Protein AF-A0A8X7ZPH1-F1 (afdb_monomer)

Foldseek 3Di:
DDPPPVPDDDPVDPPCPVVVVVVVVVVVVVVVVVVVVVVVVVVVVVVVVVVVVVVCVVPDDPVRVVVVVVVVDDDDDDDDDDDDDDDDDDPPDDDPPPADPPPDDDQGPVRVVCVVVVDDQPFADDPRSPHDNFDWDWADPDPPDTDIHTDDPDPPPDDDPPPDDPDDDDDDD

Radius of gyration: 32.96 Å; Cα contacts (8 Å, |Δi|>4): 49; chains: 1; bounding box: 105×38×80 Å

Organism: Populus tomentosa (NCBI:txid118781)

Secondary structure (DSSP, 8-state):
----------TTSTTTHHHHHHHHHHHHHHHHHHHHHHHHHHHHHHHHHHHHHHHHHHT--HHHHHHHHHHHS-S-----------------------S---SSSPPPHHHHHHHHTT--TTPPSSTTS-S-SSPEEEEE-SSS-EEEEEPP---------TT----------

Mean predicted aligned error: 22.15 Å

InterPro domains:
  IPR000467 G-patch domain [PF01585] (108-148)
  IPR000467 G-patch domain [PS50174] (106-152)
  IPR000467 G-patch domain [SM00443] (104-150)
  IPR040052 Splicing factor 45 [PTHR13288] (3-173)

Nearest PDB structures (foldseek):
  4usx-assembly1_A  TM=3.311E-01  e=6.608E+00  Burkholderia pseudomallei K96243

pLDDT: mean 71.06, std 17.95, range [35.28, 95.56]

Sequence (173 aa):
MNSVVVEEYDLARLNDYEDYRREKKRKAMEAERLREIERRRQEKEKEREREKDRDKDVNISGEEAWIRRAAMSGGVLRSSSPPRNGDGFSIGTSGTVGLGVGAGGQMTAAQRMMAKMGWKKGQGLGKQEQGITTPLMAKKTNRRVGVIVNASEKKVKSVNFNGTPPTRVLLLR

Structure (mmCIF, N/CA/C/O backbone):
data_AF-A0A8X7ZPH1-F1
#
_entry.id   AF-A0A8X7ZPH1-F1
#
loop_
_atom_site.group_PDB
_atom_site.id
_atom_site.type_symbol
_atom_site.label_atom_id
_atom_site.label_alt_id
_atom_site.label_comp_id
_atom_site.label_asym_id
_atom_site.label_entity_id
_atom_site.label_seq_id
_atom_site.pdbx_PDB_ins_code
_atom_site.Cartn_x
_atom_site.Cartn_y
_atom_site.Cartn_z
_atom_site.occupancy
_atom_site.B_iso_or_equiv
_atom_site.auth_seq_id
_atom_site.auth_comp_id
_atom_site.auth_asym_id
_atom_site.auth_atom_id
_atom_site.pdbx_PDB_model_num
ATOM 1 N N . MET A 1 1 ? 28.118 -14.925 -51.800 1.00 43.19 1 MET A N 1
ATOM 2 C CA . MET A 1 1 ? 28.107 -15.384 -50.396 1.00 43.19 1 MET A CA 1
ATOM 3 C C . MET A 1 1 ? 29.453 -15.021 -49.784 1.00 43.19 1 MET A C 1
ATOM 5 O O . MET A 1 1 ? 30.285 -15.898 -49.630 1.00 43.19 1 MET A O 1
ATOM 9 N N . ASN A 1 2 ? 29.703 -13.741 -49.494 1.00 37.97 2 ASN A N 1
ATOM 10 C CA . ASN A 1 2 ? 30.958 -13.329 -48.859 1.00 37.97 2 ASN A CA 1
ATOM 11 C C . ASN A 1 2 ? 30.577 -12.584 -47.581 1.00 37.97 2 ASN A C 1
ATOM 13 O O . ASN A 1 2 ? 30.104 -11.450 -47.632 1.00 37.97 2 ASN A O 1
ATOM 17 N N . SER A 1 3 ? 30.678 -13.276 -46.448 1.00 48.31 3 SER A N 1
ATOM 18 C CA . SER A 1 3 ? 30.513 -12.707 -45.115 1.00 48.31 3 SER A CA 1
ATOM 19 C C . SER A 1 3 ? 31.656 -11.731 -44.861 1.00 48.31 3 SER A C 1
ATOM 21 O O . SER A 1 3 ? 32.789 -12.151 -44.634 1.00 48.31 3 SER A O 1
ATOM 23 N N . VAL A 1 4 ? 31.370 -10.433 -44.923 1.00 50.53 4 VAL A N 1
ATOM 24 C CA . VAL A 1 4 ? 32.317 -9.394 -44.515 1.00 50.53 4 VAL A CA 1
ATOM 25 C C . VAL A 1 4 ? 32.373 -9.412 -42.988 1.00 50.53 4 V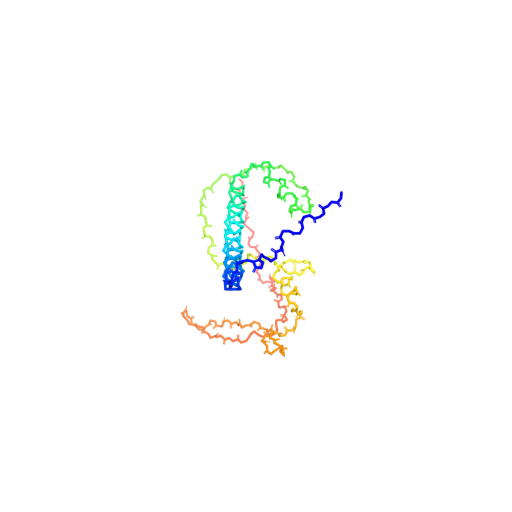AL A C 1
ATOM 27 O O . VAL A 1 4 ? 31.528 -8.831 -42.310 1.00 50.53 4 VAL A O 1
ATOM 30 N N . VAL A 1 5 ? 33.336 -10.149 -42.441 1.00 49.34 5 VAL A N 1
ATOM 31 C CA . VAL A 1 5 ? 33.704 -10.070 -41.026 1.00 49.34 5 VAL A CA 1
ATOM 32 C C . VAL A 1 5 ? 34.495 -8.772 -40.860 1.00 49.34 5 VAL A C 1
ATOM 34 O O . VAL A 1 5 ? 35.687 -8.729 -41.126 1.00 49.34 5 VAL A O 1
ATOM 37 N N . VAL A 1 6 ? 33.817 -7.688 -40.470 1.00 51.00 6 VAL A N 1
ATOM 38 C CA . VAL A 1 6 ? 34.410 -6.357 -40.196 1.00 51.00 6 VAL A CA 1
ATOM 39 C C . VAL A 1 6 ? 35.124 -6.346 -38.828 1.00 51.00 6 VAL A C 1
ATOM 41 O O . VAL A 1 6 ? 34.977 -5.425 -38.035 1.00 51.00 6 VAL A O 1
ATOM 44 N N . GLU A 1 7 ? 35.865 -7.403 -38.505 1.00 56.66 7 GLU A N 1
ATOM 45 C CA . GLU A 1 7 ? 36.715 -7.480 -37.305 1.00 56.66 7 GLU A CA 1
ATOM 46 C C . GLU A 1 7 ? 38.109 -7.995 -37.690 1.00 56.66 7 GLU A C 1
ATOM 48 O O . GLU A 1 7 ? 38.673 -8.887 -37.061 1.00 56.66 7 GLU A O 1
ATOM 53 N N . GLU A 1 8 ? 38.661 -7.446 -38.770 1.00 60.88 8 GLU A N 1
ATOM 54 C CA . GLU A 1 8 ? 40.031 -7.717 -39.195 1.00 60.88 8 GLU A CA 1
ATOM 55 C C . GLU A 1 8 ? 40.975 -6.706 -38.524 1.00 60.88 8 GLU A C 1
ATOM 57 O O . GLU A 1 8 ? 40.827 -5.493 -38.678 1.00 60.88 8 GLU A O 1
ATOM 62 N N . TYR A 1 9 ? 41.895 -7.213 -37.700 1.00 53.06 9 TYR A N 1
ATOM 63 C CA . TYR A 1 9 ? 42.889 -6.419 -36.977 1.00 53.06 9 TYR A CA 1
ATOM 64 C C . TYR A 1 9 ? 43.952 -5.903 -37.954 1.00 53.06 9 TYR A C 1
ATOM 66 O O . TYR A 1 9 ? 44.664 -6.693 -38.574 1.00 53.06 9 TYR A O 1
ATOM 74 N N . ASP A 1 10 ? 44.066 -4.582 -38.079 1.00 59.38 10 ASP A N 1
ATOM 75 C CA . ASP A 1 10 ? 44.997 -3.941 -39.004 1.00 59.38 10 ASP A CA 1
ATOM 76 C C . ASP A 1 10 ? 46.398 -3.860 -38.370 1.00 59.38 10 ASP A C 1
ATOM 78 O O . ASP A 1 10 ? 46.701 -2.975 -37.567 1.00 59.38 10 ASP A O 1
ATOM 82 N N . LEU A 1 11 ? 47.264 -4.826 -38.701 1.00 60.44 11 LEU A N 1
ATOM 83 C CA . LEU A 1 11 ? 48.607 -4.996 -38.118 1.00 60.44 11 LEU A CA 1
ATOM 84 C C . LEU A 1 11 ? 49.546 -3.788 -38.330 1.00 60.44 11 LEU A C 1
ATOM 86 O O . LEU A 1 11 ? 50.605 -3.725 -37.706 1.00 60.44 11 LEU A O 1
ATOM 90 N N . ALA A 1 12 ? 49.176 -2.829 -39.187 1.00 59.97 12 ALA A N 1
ATOM 91 C CA . ALA A 1 12 ? 49.910 -1.581 -39.406 1.00 59.97 12 ALA A CA 1
ATOM 92 C C . ALA A 1 12 ? 49.653 -0.510 -38.321 1.00 59.97 12 ALA A C 1
ATOM 94 O O . ALA A 1 12 ? 50.407 0.463 -38.228 1.00 59.97 12 ALA A O 1
ATOM 95 N N . ARG A 1 13 ? 48.623 -0.677 -37.476 1.00 59.59 13 ARG A N 1
ATOM 96 C CA . ARG A 1 13 ? 48.324 0.203 -36.336 1.00 59.59 13 ARG A CA 1
ATOM 97 C C . ARG A 1 13 ? 48.948 -0.342 -35.051 1.00 59.59 13 ARG A C 1
ATOM 99 O O . ARG A 1 13 ? 48.379 -1.160 -34.331 1.00 59.59 13 ARG A O 1
ATOM 106 N N . LEU A 1 14 ? 50.156 0.128 -34.748 1.00 46.94 14 LEU A N 1
ATOM 107 C CA . LEU A 1 14 ? 50.859 -0.230 -33.518 1.00 46.94 14 LEU A CA 1
ATOM 108 C C . LEU A 1 14 ? 50.082 0.296 -32.282 1.00 46.94 14 LEU A C 1
ATOM 110 O O . LEU A 1 14 ? 50.028 1.500 -32.047 1.00 46.94 14 LEU A O 1
ATOM 114 N N . ASN A 1 15 ? 49.543 -0.639 -31.484 1.00 56.19 15 ASN A N 1
ATOM 115 C CA . ASN A 1 15 ? 48.854 -0.484 -30.185 1.00 56.19 15 ASN A CA 1
ATOM 116 C C . ASN A 1 15 ? 47.334 -0.152 -30.163 1.00 56.19 15 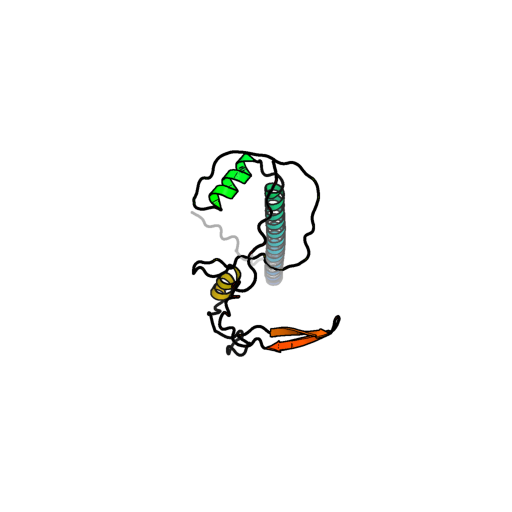ASN A C 1
ATOM 118 O O . ASN A 1 15 ? 46.890 0.688 -29.385 1.00 56.19 15 ASN A O 1
ATOM 122 N N . ASP A 1 16 ? 46.512 -0.898 -30.912 1.00 60.88 16 ASP A N 1
ATOM 123 C CA . ASP A 1 16 ? 45.032 -0.764 -30.950 1.00 60.88 16 ASP A CA 1
ATOM 124 C C . ASP A 1 16 ? 44.241 -1.425 -29.785 1.00 60.88 16 ASP A C 1
ATOM 126 O O . ASP A 1 16 ? 43.006 -1.397 -29.748 1.00 60.88 16 ASP A O 1
ATOM 130 N N . TYR A 1 17 ? 44.902 -2.037 -28.793 1.00 57.66 17 TYR A N 1
ATOM 131 C CA . TYR A 1 17 ? 44.202 -2.785 -27.728 1.00 57.66 17 TYR A CA 1
ATOM 132 C C . TYR A 1 17 ? 43.466 -1.878 -26.720 1.00 57.66 17 TYR A C 1
ATOM 134 O O . TYR A 1 17 ? 42.395 -2.224 -26.208 1.00 57.66 17 TYR A O 1
ATOM 142 N N . GLU A 1 18 ? 44.020 -0.693 -26.451 1.00 62.53 18 GLU A N 1
ATOM 143 C CA . GLU A 1 18 ? 43.424 0.305 -25.554 1.00 62.53 18 GLU A CA 1
ATOM 144 C C . GLU A 1 18 ? 42.127 0.891 -26.127 1.00 62.53 18 GLU A C 1
ATOM 146 O O . GLU A 1 18 ? 41.144 1.068 -25.399 1.00 62.53 18 GLU A O 1
ATOM 151 N N . ASP A 1 19 ? 42.076 1.112 -27.440 1.00 68.38 19 ASP A N 1
ATOM 152 C CA . ASP A 1 19 ? 40.886 1.643 -28.100 1.00 68.38 19 ASP A CA 1
ATOM 153 C C . ASP A 1 19 ? 39.773 0.598 -28.196 1.00 68.38 19 ASP A C 1
ATOM 155 O O . ASP A 1 19 ? 38.628 0.919 -27.878 1.00 68.38 19 ASP A O 1
ATOM 159 N N . TYR A 1 20 ? 40.085 -0.679 -28.451 1.00 71.50 20 TYR A N 1
ATOM 160 C CA . TYR A 1 20 ? 39.089 -1.755 -28.358 1.00 71.50 20 TYR A CA 1
ATOM 161 C C . TYR A 1 20 ? 38.483 -1.869 -26.946 1.00 71.50 20 TYR A C 1
ATOM 163 O O . TYR A 1 20 ? 37.265 -1.996 -26.771 1.00 71.50 20 TYR A O 1
ATOM 171 N N . ARG A 1 21 ? 39.314 -1.775 -25.898 1.00 73.19 21 ARG A N 1
ATOM 172 C CA . ARG A 1 21 ? 38.854 -1.783 -24.498 1.00 73.19 21 ARG A CA 1
ATOM 173 C C . ARG A 1 21 ? 37.977 -0.579 -24.163 1.00 73.19 21 ARG A C 1
ATOM 175 O O . ARG A 1 21 ? 36.993 -0.738 -23.428 1.00 73.19 21 ARG A O 1
ATOM 182 N N . ARG A 1 22 ? 38.320 0.599 -24.683 1.00 78.31 22 ARG A N 1
ATOM 183 C CA . ARG A 1 22 ? 37.583 1.853 -24.490 1.00 78.31 22 ARG A CA 1
ATOM 184 C C . ARG A 1 22 ? 36.250 1.843 -25.236 1.00 78.31 22 ARG A C 1
ATOM 186 O O . ARG A 1 22 ? 35.228 2.169 -24.635 1.00 78.31 22 ARG A O 1
ATOM 193 N N . GLU A 1 23 ? 36.241 1.373 -26.478 1.00 79.44 23 GLU A N 1
ATOM 194 C CA . GLU A 1 23 ? 35.058 1.207 -27.328 1.00 79.44 23 GLU A CA 1
ATOM 195 C C . GLU A 1 23 ? 34.069 0.213 -26.704 1.00 79.44 23 GLU A C 1
ATOM 197 O O . GLU A 1 23 ? 32.885 0.511 -26.539 1.00 79.44 23 GLU A O 1
ATOM 202 N N . LYS A 1 24 ? 34.564 -0.933 -26.218 1.00 80.69 24 LYS A N 1
ATOM 203 C CA . LYS A 1 24 ? 33.743 -1.935 -25.522 1.00 80.69 24 LYS A CA 1
ATOM 204 C C . LYS A 1 24 ? 33.107 -1.379 -24.245 1.00 80.69 24 LYS A C 1
ATOM 206 O O . LYS A 1 24 ? 31.944 -1.665 -23.962 1.00 80.69 24 LYS A O 1
ATOM 211 N N . LYS A 1 25 ? 33.840 -0.556 -23.486 1.00 84.12 25 LYS A N 1
ATOM 212 C CA . LYS A 1 25 ? 33.325 0.104 -22.274 1.00 84.12 25 LYS A CA 1
ATOM 213 C C . LYS A 1 25 ? 32.314 1.209 -22.607 1.00 84.12 25 LYS A C 1
ATOM 215 O O . LYS A 1 25 ? 31.296 1.310 -21.927 1.00 84.12 25 LYS A O 1
ATOM 220 N N . ARG A 1 26 ? 32.554 1.989 -23.667 1.00 86.00 26 ARG A N 1
ATOM 221 C CA . ARG A 1 26 ? 31.636 3.022 -24.174 1.00 86.00 26 ARG A CA 1
ATOM 222 C C . ARG A 1 26 ? 30.317 2.409 -24.634 1.00 86.00 26 ARG A C 1
ATOM 224 O O . ARG A 1 26 ? 29.261 2.840 -24.188 1.00 86.00 26 ARG A O 1
ATOM 231 N N . LYS A 1 27 ? 30.388 1.341 -25.427 1.00 89.25 27 LYS A N 1
ATOM 232 C CA . LYS A 1 27 ? 29.221 0.607 -25.927 1.00 89.25 27 LYS A CA 1
ATOM 233 C C . LYS A 1 27 ? 28.415 -0.044 -24.799 1.00 89.25 27 LYS A C 1
ATOM 235 O O . LYS A 1 27 ? 27.190 -0.042 -24.846 1.00 89.25 27 LYS A O 1
ATOM 240 N N . ALA A 1 28 ? 29.082 -0.554 -23.760 1.00 90.12 28 ALA A N 1
ATOM 241 C CA . ALA A 1 28 ? 28.409 -1.081 -22.572 1.00 90.12 28 ALA A CA 1
ATOM 242 C C . ALA A 1 28 ? 27.666 0.016 -21.786 1.00 90.12 28 ALA A C 1
ATOM 244 O O . ALA A 1 28 ? 26.506 -0.174 -21.428 1.00 90.12 28 ALA A O 1
ATOM 245 N N . MET A 1 29 ? 28.302 1.172 -21.574 1.00 89.31 29 MET A N 1
ATOM 246 C CA . MET A 1 29 ? 27.686 2.319 -20.894 1.00 89.31 29 MET A CA 1
ATOM 247 C C . MET A 1 29 ? 26.517 2.903 -21.701 1.00 89.31 29 MET A C 1
ATOM 249 O O . MET A 1 29 ? 25.484 3.260 -21.141 1.00 89.31 29 MET A O 1
ATOM 253 N N . GLU A 1 30 ? 26.649 2.993 -23.023 1.00 88.19 30 GLU A N 1
ATOM 254 C CA . GLU A 1 30 ? 25.582 3.477 -23.897 1.00 88.19 30 GLU A CA 1
ATOM 255 C C . GLU A 1 30 ? 24.393 2.510 -23.922 1.00 88.19 30 GLU A C 1
ATOM 257 O O . GLU A 1 30 ? 23.249 2.946 -23.819 1.00 88.19 30 GLU A O 1
ATOM 262 N N . ALA A 1 31 ? 24.651 1.198 -23.954 1.00 91.44 31 ALA A N 1
ATOM 263 C CA . ALA A 1 31 ? 23.608 0.183 -23.840 1.00 91.44 31 ALA A CA 1
ATOM 264 C C . ALA A 1 31 ? 22.888 0.239 -22.483 1.00 91.44 31 ALA A C 1
ATOM 266 O O . ALA A 1 31 ? 21.669 0.077 -22.429 1.00 91.44 31 ALA A O 1
ATOM 267 N N . GLU A 1 32 ? 23.610 0.494 -21.390 1.00 91.19 32 GLU A N 1
ATOM 268 C CA . GLU A 1 32 ? 23.017 0.710 -20.066 1.00 91.19 32 GLU A CA 1
ATOM 269 C C . GLU A 1 32 ? 22.149 1.975 -20.043 1.00 91.19 32 GLU A C 1
ATOM 271 O O . GLU A 1 32 ? 20.990 1.927 -19.631 1.00 91.19 32 GLU A O 1
ATOM 276 N N . ARG A 1 33 ? 22.661 3.095 -20.567 1.00 92.75 33 ARG A N 1
ATOM 277 C CA . ARG A 1 33 ? 21.922 4.361 -20.655 1.00 92.75 33 ARG A CA 1
ATOM 278 C C . ARG A 1 33 ? 20.668 4.228 -21.517 1.00 92.75 33 ARG A C 1
ATOM 280 O O . ARG A 1 33 ? 19.629 4.785 -21.169 1.00 92.75 33 ARG A O 1
ATOM 287 N N . LEU A 1 34 ? 20.743 3.484 -22.619 1.00 93.38 34 LEU A N 1
ATOM 288 C CA . LEU A 1 34 ? 19.604 3.230 -23.495 1.00 93.38 34 LEU A CA 1
ATOM 289 C C . LEU A 1 34 ? 18.554 2.356 -22.797 1.00 93.38 34 LEU A C 1
ATOM 291 O O . LEU A 1 34 ? 17.372 2.685 -22.847 1.00 93.38 34 LEU A O 1
ATOM 295 N N . ARG A 1 35 ? 18.974 1.314 -22.064 1.00 92.00 35 ARG A N 1
ATOM 296 C CA . ARG A 1 35 ? 18.078 0.499 -21.223 1.00 92.00 35 ARG A CA 1
ATOM 297 C C . ARG A 1 35 ? 17.399 1.326 -20.133 1.00 92.00 35 ARG A C 1
ATOM 299 O O . ARG A 1 35 ? 16.213 1.137 -19.886 1.00 92.00 35 ARG A O 1
ATOM 306 N N . GLU A 1 36 ? 18.114 2.260 -19.514 1.00 91.38 36 GLU A N 1
ATOM 307 C CA . GLU A 1 36 ? 17.553 3.156 -18.499 1.00 91.38 36 GLU A CA 1
ATOM 308 C C . GLU A 1 36 ? 16.542 4.147 -19.106 1.00 91.38 36 GLU A C 1
ATOM 310 O O . GLU A 1 36 ? 15.478 4.391 -18.533 1.00 91.38 36 GLU A O 1
ATOM 315 N N . ILE A 1 37 ? 16.821 4.677 -20.303 1.00 93.12 37 ILE A N 1
ATOM 316 C CA . ILE A 1 37 ? 15.885 5.532 -21.050 1.00 93.12 37 ILE A CA 1
ATOM 317 C C . ILE A 1 37 ? 14.629 4.747 -21.451 1.00 93.12 37 ILE A C 1
ATOM 319 O O . ILE A 1 37 ? 13.521 5.250 -21.260 1.00 93.12 37 ILE A O 1
ATOM 323 N N . GLU A 1 38 ? 14.785 3.523 -21.954 1.00 90.69 38 GLU A N 1
ATOM 324 C CA . GLU A 1 38 ? 13.687 2.614 -22.308 1.00 90.69 38 GLU A CA 1
ATOM 325 C C . GLU A 1 38 ? 12.824 2.290 -21.080 1.00 90.69 38 GLU A C 1
ATOM 327 O O . GLU A 1 38 ? 11.603 2.436 -21.119 1.00 90.69 38 GLU A O 1
ATOM 332 N N . ARG A 1 39 ? 13.454 1.945 -19.947 1.00 92.69 39 ARG A N 1
ATOM 333 C CA . ARG A 1 39 ? 12.774 1.686 -18.669 1.00 92.69 39 ARG A CA 1
ATOM 334 C C . ARG A 1 39 ? 11.959 2.897 -18.228 1.00 92.69 39 ARG A C 1
ATOM 336 O O . ARG A 1 39 ? 10.785 2.758 -17.893 1.00 92.69 39 ARG A O 1
ATOM 343 N N . ARG A 1 40 ? 12.555 4.092 -18.275 1.00 91.31 40 ARG A N 1
ATOM 344 C CA . ARG A 1 40 ? 11.883 5.340 -17.894 1.00 91.31 40 ARG A CA 1
ATOM 345 C C . ARG A 1 40 ? 10.767 5.725 -18.867 1.00 91.31 40 ARG A C 1
ATOM 347 O O . ARG A 1 40 ? 9.779 6.327 -18.451 1.00 91.31 40 ARG A O 1
ATOM 354 N N . ARG A 1 41 ? 10.897 5.379 -20.151 1.00 91.12 41 ARG A N 1
ATOM 355 C CA . ARG A 1 41 ? 9.848 5.567 -21.162 1.00 91.12 41 ARG A CA 1
ATOM 356 C C . ARG A 1 41 ? 8.678 4.615 -20.926 1.00 91.12 41 ARG A C 1
ATOM 358 O O . ARG A 1 41 ? 7.549 5.089 -20.883 1.00 91.12 41 ARG A O 1
ATOM 365 N N . GLN A 1 42 ? 8.943 3.330 -20.688 1.00 89.00 42 GLN A N 1
ATOM 366 C CA . GLN A 1 42 ? 7.911 2.351 -20.337 1.00 89.00 42 GLN A CA 1
ATOM 367 C C . GLN A 1 42 ? 7.196 2.704 -19.031 1.00 89.00 42 GLN A C 1
ATOM 369 O O . GLN A 1 42 ? 5.991 2.515 -18.917 1.00 89.00 42 GLN A O 1
ATOM 374 N N . GLU A 1 43 ? 7.920 3.207 -18.032 1.00 85.25 43 GLU A N 1
ATOM 375 C CA . GLU A 1 43 ? 7.331 3.634 -16.762 1.00 85.25 43 GLU A CA 1
ATOM 376 C C . GLU A 1 43 ? 6.378 4.821 -16.962 1.00 85.25 43 GLU A C 1
ATOM 378 O O . GLU A 1 43 ? 5.232 4.758 -16.519 1.00 85.25 43 GLU A O 1
ATOM 383 N N . LYS A 1 44 ? 6.797 5.837 -17.730 1.00 86.25 44 LYS A N 1
ATOM 384 C CA . LYS A 1 44 ? 5.934 6.963 -18.126 1.00 86.25 44 LYS A CA 1
ATOM 385 C C . LYS A 1 44 ? 4.747 6.539 -18.989 1.00 86.25 44 LYS A C 1
ATOM 387 O O . LYS A 1 44 ? 3.683 7.141 -18.906 1.00 86.25 44 LYS A O 1
ATOM 392 N N . GLU A 1 45 ? 4.911 5.537 -19.843 1.00 83.69 45 GLU A N 1
ATOM 393 C CA . GLU A 1 45 ? 3.826 5.011 -20.671 1.00 83.69 45 GLU A CA 1
ATOM 394 C C . GLU A 1 45 ? 2.791 4.258 -19.831 1.00 83.69 45 GLU A C 1
ATOM 396 O O . GLU A 1 45 ? 1.603 4.548 -19.939 1.00 83.69 45 GLU A O 1
ATOM 401 N N . LYS A 1 46 ? 3.235 3.391 -18.912 1.00 82.81 46 LYS A N 1
ATOM 402 C CA . LYS A 1 46 ? 2.366 2.719 -17.932 1.00 82.81 46 LYS A CA 1
ATOM 403 C C . LYS A 1 46 ? 1.659 3.710 -17.012 1.00 82.81 46 LYS A C 1
ATOM 405 O O . LYS A 1 46 ? 0.523 3.478 -16.610 1.00 82.81 46 LYS A O 1
ATOM 410 N N . GLU A 1 47 ? 2.326 4.798 -16.643 1.00 81.69 47 GLU A N 1
ATOM 411 C CA . GLU A 1 47 ? 1.719 5.877 -15.863 1.00 81.69 47 GLU A CA 1
ATOM 412 C C . GLU A 1 47 ? 0.608 6.579 -16.654 1.00 81.69 47 GLU A C 1
ATOM 414 O O . GLU A 1 47 ? -0.511 6.678 -16.156 1.00 81.69 47 GLU A O 1
ATOM 419 N N . ARG A 1 48 ? 0.871 6.954 -17.911 1.00 77.00 48 ARG A N 1
ATOM 420 C CA . ARG A 1 48 ? -0.131 7.536 -18.821 1.00 77.00 48 ARG A CA 1
ATOM 421 C C . ARG A 1 48 ? -1.289 6.590 -19.122 1.00 77.00 48 ARG A C 1
ATOM 423 O O . ARG A 1 48 ? -2.409 7.039 -19.327 1.00 77.00 48 ARG A O 1
ATOM 430 N N . GLU A 1 49 ? -1.037 5.289 -19.187 1.00 76.50 49 GLU A N 1
ATOM 431 C CA . GLU A 1 49 ? -2.081 4.280 -19.372 1.00 76.50 49 GLU A CA 1
ATOM 432 C C . GLU A 1 49 ? -2.987 4.193 -18.139 1.00 76.50 49 GLU A C 1
ATOM 434 O O . GLU A 1 49 ? -4.205 4.277 -18.267 1.00 76.50 49 GLU A O 1
ATOM 439 N N . ARG A 1 50 ? -2.403 4.152 -16.933 1.00 76.19 50 ARG A N 1
ATOM 440 C CA . ARG A 1 50 ? -3.160 4.214 -15.672 1.00 76.19 50 ARG A CA 1
ATOM 441 C C . ARG A 1 50 ? -3.949 5.511 -15.527 1.00 76.19 50 ARG A C 1
ATOM 443 O O . ARG A 1 50 ? -5.023 5.492 -14.936 1.00 76.19 50 ARG A O 1
ATOM 450 N N . GLU A 1 51 ? -3.403 6.628 -16.000 1.00 68.56 51 GLU A N 1
ATOM 451 C CA . GLU A 1 51 ? -4.086 7.923 -16.025 1.00 68.56 51 GLU A CA 1
ATOM 452 C C . GLU A 1 51 ? -5.271 7.891 -16.997 1.00 68.56 51 GLU A C 1
ATOM 454 O O . GLU A 1 51 ? -6.395 8.162 -16.587 1.00 68.56 51 GLU A O 1
ATOM 459 N N . LYS A 1 52 ? -5.069 7.405 -18.229 1.00 69.38 52 LYS A N 1
ATOM 460 C CA . LYS A 1 52 ? -6.152 7.202 -19.204 1.00 69.38 52 LYS A CA 1
ATOM 461 C C . LYS A 1 52 ? -7.250 6.283 -18.689 1.00 69.38 52 LYS A C 1
ATOM 463 O O . LYS A 1 52 ? -8.412 6.520 -18.991 1.00 69.38 52 LYS A O 1
ATOM 468 N N . ASP A 1 53 ? -6.914 5.227 -17.960 1.00 67.88 53 ASP A N 1
ATOM 469 C CA . ASP A 1 53 ? -7.923 4.320 -17.412 1.00 67.88 53 ASP A CA 1
ATOM 470 C C . ASP A 1 53 ? -8.731 4.979 -16.290 1.00 67.88 53 ASP A C 1
ATOM 472 O O . ASP A 1 53 ? -9.951 4.828 -16.260 1.00 67.88 53 ASP A O 1
ATOM 476 N N . ARG A 1 54 ? -8.099 5.813 -15.451 1.00 65.75 54 ARG A N 1
ATOM 477 C CA . ARG A 1 54 ? -8.833 6.656 -14.492 1.00 65.75 54 ARG A CA 1
ATOM 478 C C . ARG A 1 54 ? -9.736 7.662 -15.200 1.00 65.75 54 ARG A C 1
ATOM 480 O O . ARG A 1 54 ? -10.888 7.806 -14.812 1.00 65.75 54 ARG A O 1
ATOM 487 N N . ASP A 1 55 ? -9.248 8.321 -16.246 1.00 60.84 55 ASP A N 1
ATOM 488 C CA . ASP A 1 55 ? -10.030 9.316 -16.988 1.00 60.84 55 ASP A CA 1
ATOM 489 C C . ASP A 1 55 ? -11.196 8.682 -17.758 1.00 60.84 55 ASP A C 1
ATOM 491 O O . ASP A 1 55 ? -12.275 9.272 -17.860 1.00 60.84 55 ASP A O 1
ATOM 495 N N . LYS A 1 56 ? -11.013 7.458 -18.268 1.00 61.81 56 LYS A N 1
ATOM 496 C CA . LYS A 1 56 ? -12.093 6.659 -18.858 1.00 61.81 56 LYS A CA 1
ATOM 497 C C . LYS A 1 56 ? -13.139 6.291 -17.814 1.00 61.81 56 LYS A C 1
ATOM 499 O O . LYS A 1 56 ? -14.315 6.363 -18.138 1.00 61.81 56 LYS A O 1
ATOM 504 N N . ASP A 1 57 ? -12.745 5.937 -16.590 1.00 58.94 57 ASP A N 1
ATOM 505 C CA . ASP A 1 57 ? -13.685 5.613 -15.509 1.00 58.94 57 ASP A CA 1
ATOM 506 C C . ASP A 1 57 ? -14.517 6.822 -15.055 1.00 58.94 57 ASP A C 1
ATOM 508 O O . ASP A 1 57 ? -15.664 6.664 -14.632 1.00 58.94 57 ASP A O 1
ATOM 512 N N . VAL A 1 58 ? -13.971 8.035 -15.181 1.00 61.16 58 VAL A N 1
ATOM 513 C CA . VAL A 1 58 ? -14.666 9.283 -14.827 1.00 61.16 58 VAL A CA 1
ATOM 514 C C . VAL A 1 58 ? -15.654 9.731 -15.916 1.00 61.16 58 VAL A C 1
ATOM 516 O O . VAL A 1 58 ? -16.659 10.361 -15.594 1.00 61.16 58 VAL A O 1
ATOM 519 N N . ASN A 1 59 ? -15.435 9.362 -17.184 1.00 62.00 59 ASN A N 1
ATOM 520 C CA . ASN A 1 59 ? -16.258 9.782 -18.331 1.00 62.00 59 ASN A CA 1
ATOM 521 C C . ASN A 1 59 ? -17.151 8.666 -18.910 1.00 62.00 59 ASN A C 1
ATOM 523 O O . ASN A 1 59 ? -17.460 8.660 -20.102 1.00 62.00 59 ASN A O 1
ATOM 527 N N . ILE A 1 60 ? -17.571 7.703 -18.088 1.00 65.69 60 ILE A N 1
ATOM 528 C CA . ILE A 1 60 ? -18.451 6.612 -18.526 1.00 65.69 60 ILE A CA 1
ATOM 529 C C . ILE A 1 60 ? -19.852 7.141 -18.881 1.00 65.69 60 ILE A C 1
ATOM 531 O O . ILE A 1 60 ? -20.546 7.731 -18.052 1.00 65.69 60 ILE A O 1
ATOM 535 N N . SER A 1 61 ? -20.296 6.853 -20.109 1.00 62.78 61 SER A N 1
ATOM 536 C CA . SER A 1 61 ? -21.686 7.027 -20.549 1.00 62.78 61 SER A CA 1
ATOM 537 C C . SER A 1 61 ? -22.633 6.137 -19.732 1.00 62.78 61 SER A C 1
ATOM 539 O O . SER A 1 61 ? -22.288 5.008 -19.376 1.00 62.78 61 SER A O 1
ATOM 541 N N . GLY A 1 62 ? -23.851 6.612 -19.452 1.00 66.75 62 GLY A N 1
ATOM 542 C CA . GLY A 1 62 ? -24.833 5.892 -18.626 1.00 66.75 62 GLY A CA 1
ATOM 543 C C . GLY A 1 62 ? -25.177 4.484 -19.138 1.00 66.75 62 GLY A C 1
ATOM 544 O O . GLY A 1 62 ? -25.413 3.578 -18.339 1.00 66.75 62 GLY A O 1
ATOM 545 N N . GLU A 1 63 ? -25.132 4.284 -20.455 1.00 59.28 63 GLU A N 1
ATOM 546 C CA . GLU A 1 63 ? -25.297 2.990 -21.132 1.00 59.28 63 GLU A CA 1
ATOM 547 C C . GLU A 1 63 ? -24.146 2.016 -20.818 1.00 59.28 63 GLU A C 1
ATOM 549 O O . GLU A 1 63 ? -24.368 0.861 -20.446 1.00 59.28 63 GLU A O 1
ATOM 554 N N . GLU A 1 64 ? -22.905 2.496 -20.887 1.00 67.38 64 GLU A N 1
ATOM 555 C CA . GLU A 1 64 ? -21.701 1.689 -20.679 1.00 67.38 64 GLU A CA 1
ATOM 556 C C . GLU A 1 64 ? -21.494 1.360 -19.187 1.00 67.38 64 GLU A C 1
ATOM 558 O O . GLU A 1 64 ? -21.106 0.245 -18.831 1.00 67.38 64 GLU A O 1
ATOM 563 N N . ALA A 1 65 ? -21.858 2.286 -18.290 1.00 69.62 65 ALA A N 1
ATOM 564 C CA . ALA A 1 65 ? -21.932 2.047 -16.844 1.00 69.62 65 ALA A CA 1
ATOM 565 C C . ALA A 1 65 ? -22.934 0.939 -16.499 1.00 69.62 65 ALA A C 1
ATOM 567 O O . ALA A 1 65 ? -22.684 0.133 -15.595 1.00 69.62 65 ALA A O 1
ATOM 568 N N . TRP A 1 66 ? -24.071 0.896 -17.198 1.00 63.81 66 TRP A N 1
A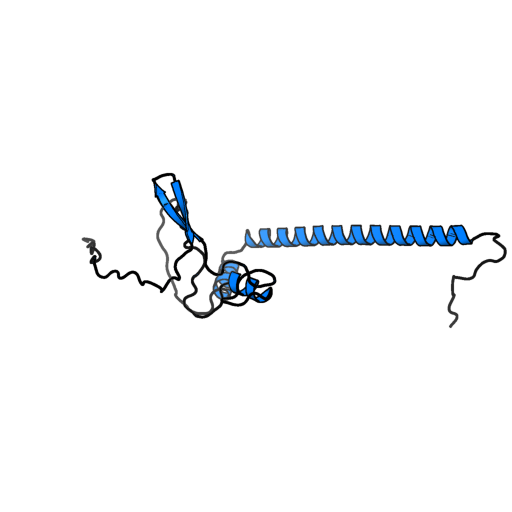TOM 569 C CA . TRP A 1 66 ? -25.111 -0.098 -16.963 1.00 63.81 66 TRP A CA 1
ATOM 570 C C . TRP A 1 66 ? -24.682 -1.491 -17.426 1.00 63.81 66 TRP A C 1
ATOM 572 O O . TRP A 1 66 ? -24.825 -2.444 -16.661 1.00 63.81 66 TRP A O 1
ATOM 582 N N . ILE A 1 67 ? -24.062 -1.606 -18.606 1.00 70.31 67 ILE A N 1
ATOM 583 C CA . ILE A 1 67 ? -23.501 -2.874 -19.100 1.00 70.31 67 ILE A CA 1
ATOM 584 C C . ILE A 1 67 ? -22.370 -3.360 -18.187 1.00 70.31 67 ILE A C 1
ATOM 586 O O . ILE A 1 67 ? -22.346 -4.535 -17.829 1.00 70.31 67 ILE A O 1
ATOM 590 N N . ARG A 1 68 ? -21.473 -2.474 -17.728 1.00 70.38 68 ARG A N 1
ATOM 591 C CA . ARG A 1 68 ? -20.426 -2.837 -16.755 1.00 70.38 68 ARG A CA 1
ATOM 592 C C . ARG A 1 68 ? -21.018 -3.290 -15.421 1.00 70.38 68 ARG A C 1
ATOM 594 O O . ARG A 1 68 ? -20.542 -4.265 -14.846 1.00 70.38 68 ARG A O 1
ATOM 601 N N . ARG A 1 69 ? -22.091 -2.649 -14.945 1.00 63.44 69 ARG A N 1
ATOM 602 C CA . ARG A 1 69 ? -22.835 -3.086 -13.752 1.00 63.44 69 ARG A CA 1
ATOM 603 C C . ARG A 1 69 ? -23.490 -4.453 -13.962 1.00 63.44 69 ARG A C 1
ATOM 605 O O . ARG A 1 69 ? -23.409 -5.279 -13.062 1.00 63.44 69 ARG A O 1
ATOM 612 N N . ALA A 1 70 ? -24.080 -4.698 -15.130 1.00 66.00 70 ALA A N 1
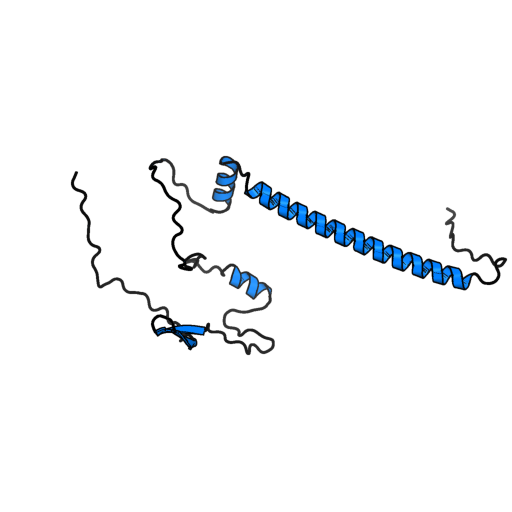ATOM 613 C CA . ALA A 1 70 ? -24.706 -5.969 -15.483 1.00 66.00 70 ALA A CA 1
ATOM 614 C C . ALA A 1 70 ? -23.676 -7.101 -15.645 1.00 66.00 70 ALA A C 1
ATOM 616 O O . ALA A 1 70 ? -23.896 -8.202 -15.157 1.00 66.00 70 ALA A O 1
ATOM 617 N N . ALA A 1 71 ? -22.517 -6.826 -16.246 1.00 69.25 71 ALA A N 1
ATOM 618 C CA . ALA A 1 71 ? -21.404 -7.770 -16.361 1.00 69.25 71 ALA A CA 1
ATOM 619 C C . ALA A 1 71 ? -20.763 -8.090 -14.999 1.00 69.25 71 ALA A C 1
ATOM 621 O O . ALA A 1 71 ? -20.301 -9.207 -14.775 1.00 69.25 71 ALA A O 1
ATOM 622 N N . MET A 1 72 ? -20.774 -7.131 -14.067 1.00 58.78 72 MET A N 1
ATOM 623 C CA . MET A 1 72 ? -20.356 -7.331 -12.675 1.00 58.78 72 MET A CA 1
ATOM 624 C C . MET A 1 72 ? -21.447 -7.995 -11.816 1.00 58.78 72 MET A C 1
ATOM 626 O O . MET A 1 72 ? -21.140 -8.541 -10.756 1.00 58.78 72 MET A O 1
ATOM 630 N N . SER A 1 73 ? -22.709 -7.980 -12.256 1.00 56.12 73 SER A N 1
ATOM 631 C CA . SER A 1 73 ? -23.834 -8.646 -11.598 1.00 56.12 73 SER A CA 1
ATOM 632 C C . SER A 1 73 ? -24.273 -9.860 -12.413 1.00 56.12 73 SER A C 1
ATOM 634 O O . SER A 1 73 ? -25.215 -9.807 -13.205 1.00 56.12 73 SER A O 1
ATOM 636 N N . GLY A 1 74 ? -23.603 -10.989 -12.211 1.00 55.59 74 GLY A N 1
ATOM 637 C CA . GLY A 1 74 ? -24.112 -12.260 -12.711 1.00 55.59 74 GLY A CA 1
ATOM 638 C C . GLY A 1 74 ? -25.511 -12.537 -12.143 1.00 55.59 74 GLY A C 1
ATOM 639 O O . GLY A 1 74 ? -25.632 -12.954 -10.997 1.00 55.59 74 GLY A O 1
ATOM 640 N N . GLY A 1 75 ? -26.541 -12.298 -12.961 1.00 56.00 75 GLY A N 1
ATOM 641 C CA . GLY A 1 75 ? -27.921 -12.751 -12.781 1.00 56.00 75 GLY A CA 1
ATOM 642 C C . GLY A 1 75 ? -28.805 -11.933 -11.828 1.00 56.00 75 GLY A C 1
ATOM 643 O O . GLY A 1 75 ? -28.735 -12.084 -10.615 1.00 56.00 75 GLY A O 1
ATOM 644 N N . VAL A 1 76 ? -29.738 -11.164 -12.397 1.00 41.31 76 VAL A N 1
ATOM 645 C CA . VAL A 1 76 ? -31.208 -11.325 -12.275 1.00 41.31 76 VAL A CA 1
ATOM 646 C C . VAL A 1 76 ? -31.902 -9.969 -12.460 1.00 41.31 76 VAL A C 1
ATOM 648 O O . VAL A 1 76 ? -31.711 -9.009 -11.718 1.00 41.31 76 VAL A O 1
ATOM 651 N N . LEU A 1 77 ? -32.746 -9.953 -13.488 1.00 49.66 77 LEU A N 1
ATOM 652 C CA . LEU A 1 77 ? -33.722 -8.938 -13.865 1.00 49.66 77 LEU A CA 1
ATOM 653 C C . LEU A 1 77 ? -34.551 -8.441 -12.666 1.00 49.66 77 LEU A C 1
ATOM 655 O O . LEU A 1 77 ? -35.244 -9.238 -12.038 1.00 49.66 77 LEU A O 1
ATOM 659 N N . ARG A 1 78 ? -34.594 -7.123 -12.431 1.00 40.91 78 ARG A N 1
ATOM 660 C CA . ARG A 1 78 ? -35.787 -6.443 -11.895 1.00 40.91 78 ARG A CA 1
ATOM 661 C C . ARG A 1 78 ? -35.965 -5.087 -12.580 1.00 40.91 78 ARG A C 1
ATOM 663 O O . ARG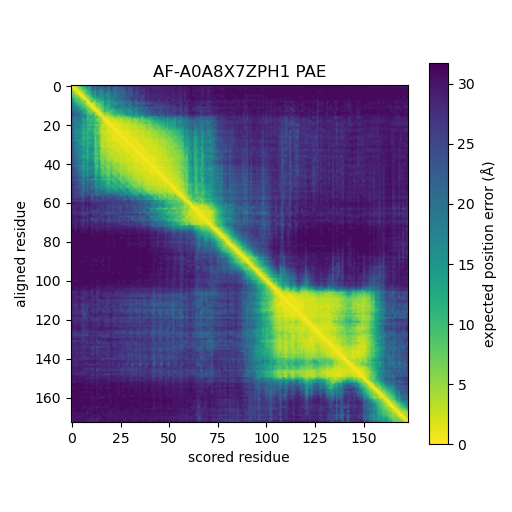 A 1 78 ? -35.136 -4.193 -12.463 1.00 40.91 78 ARG A O 1
ATOM 670 N N . SER A 1 79 ? -37.045 -5.013 -13.347 1.00 46.59 79 SER A N 1
ATOM 671 C CA . SER A 1 79 ? -37.517 -3.918 -14.188 1.00 46.59 79 SER A CA 1
ATOM 672 C C . SER A 1 79 ? -38.151 -2.760 -13.401 1.00 46.59 79 SER A C 1
ATOM 674 O O . SER A 1 79 ? -38.816 -2.995 -12.396 1.00 46.59 79 SER A O 1
ATOM 676 N N . SER A 1 80 ? -38.011 -1.554 -13.964 1.00 46.75 80 SER A N 1
ATOM 677 C CA . SER A 1 80 ? -38.975 -0.434 -13.997 1.00 46.75 80 SER A CA 1
ATOM 678 C C . SER A 1 80 ? -39.524 0.153 -12.682 1.00 46.75 80 SER A C 1
ATOM 680 O O . SER A 1 80 ? -40.510 -0.339 -12.140 1.00 46.75 80 SER A O 1
ATOM 682 N N . SER A 1 81 ? -38.942 1.280 -12.233 1.00 35.28 81 SER A N 1
ATOM 683 C CA . SER A 1 81 ? -39.567 2.634 -12.224 1.00 35.28 81 SER A CA 1
ATOM 684 C C . SER A 1 81 ? -39.019 3.570 -11.111 1.00 35.28 81 SER A C 1
ATOM 686 O O . SER A 1 81 ? -38.831 3.117 -9.982 1.00 35.28 81 SER A O 1
ATOM 688 N N . PRO A 1 82 ? -38.788 4.875 -11.397 1.00 65.50 82 PRO A N 1
ATOM 689 C CA . PRO A 1 82 ? -38.435 5.934 -10.426 1.00 65.50 82 PRO A CA 1
ATOM 690 C C . PRO A 1 82 ? -39.720 6.481 -9.748 1.00 65.50 82 PRO A C 1
ATOM 692 O O . PRO A 1 82 ? -40.776 6.348 -10.370 1.00 65.50 82 PRO A O 1
ATOM 695 N N . PRO A 1 83 ? -39.725 7.090 -8.531 1.00 55.59 83 PRO A N 1
ATOM 696 C CA . PRO A 1 83 ? -38.911 8.268 -8.181 1.00 55.59 83 PRO A CA 1
ATOM 697 C C . PRO A 1 83 ? -38.504 8.367 -6.686 1.00 55.59 83 PRO A C 1
ATOM 699 O O . PRO A 1 83 ? -38.941 7.576 -5.856 1.00 55.59 83 PRO A O 1
ATOM 702 N N . ARG A 1 84 ? -37.703 9.382 -6.321 1.00 36.84 84 ARG A N 1
ATOM 703 C CA . ARG A 1 84 ? -38.076 10.428 -5.337 1.00 36.84 84 ARG A CA 1
ATOM 704 C C . ARG A 1 84 ? -36.863 11.310 -5.019 1.00 36.84 84 ARG A C 1
ATOM 706 O O . ARG A 1 84 ? -35.890 10.865 -4.422 1.00 36.84 84 ARG A O 1
ATOM 713 N N . ASN A 1 85 ? -36.965 12.558 -5.467 1.00 52.75 85 ASN A N 1
ATOM 714 C CA . ASN A 1 85 ? -36.057 13.665 -5.185 1.00 52.75 85 ASN A CA 1
ATOM 715 C C . ASN A 1 85 ? -35.978 13.962 -3.680 1.00 52.75 85 ASN A C 1
ATOM 717 O O . ASN A 1 85 ? -36.985 13.835 -2.978 1.00 52.75 85 ASN A O 1
ATOM 721 N N . GLY A 1 86 ? -34.811 14.424 -3.232 1.00 39.50 86 GLY A N 1
ATOM 722 C CA . GLY A 1 86 ? -34.616 15.007 -1.907 1.00 39.50 86 GLY A CA 1
ATOM 723 C C . GLY A 1 86 ? -33.177 14.881 -1.421 1.00 39.50 86 GLY A C 1
ATOM 724 O O . GLY A 1 86 ? -32.859 13.930 -0.722 1.00 39.50 86 GLY A O 1
ATOM 725 N N . ASP A 1 87 ? -32.346 15.827 -1.854 1.00 45.41 87 ASP A N 1
ATOM 726 C CA . ASP A 1 87 ? -31.281 16.493 -1.097 1.00 45.41 87 ASP A CA 1
ATOM 727 C C . ASP A 1 87 ? -30.294 15.679 -0.240 1.00 45.41 87 ASP A C 1
ATOM 729 O O . ASP A 1 87 ? -30.637 15.011 0.731 1.00 45.41 87 ASP A O 1
ATOM 733 N N . GLY A 1 88 ? -29.008 15.943 -0.487 1.00 38.69 88 GLY A N 1
ATOM 734 C CA . GLY A 1 88 ? -28.036 16.029 0.601 1.00 38.69 88 GLY A CA 1
ATOM 735 C C . GLY A 1 88 ? -26.956 14.956 0.616 1.00 38.69 88 GLY A C 1
ATOM 736 O O . GLY A 1 88 ? -27.156 13.818 1.043 1.00 38.69 88 GLY A O 1
ATOM 737 N N . PHE A 1 89 ? -25.751 15.396 0.253 1.00 46.16 89 PHE A N 1
ATOM 738 C CA . PHE A 1 89 ? -24.475 14.842 0.699 1.00 46.16 89 PHE A CA 1
ATOM 739 C C . PHE A 1 89 ? -24.572 14.365 2.160 1.00 46.16 89 PHE A C 1
ATOM 741 O O . PHE A 1 89 ? -24.608 15.170 3.087 1.00 46.16 89 PHE A O 1
ATOM 748 N N . SER A 1 90 ? -24.609 13.051 2.369 1.00 39.38 90 SER A N 1
ATOM 749 C CA . SER A 1 90 ? -24.601 12.450 3.703 1.00 39.38 90 SER A CA 1
ATOM 750 C C . SER A 1 90 ? -23.340 11.614 3.847 1.00 39.38 90 SER A C 1
ATOM 752 O O . SER A 1 90 ? -23.317 10.421 3.547 1.00 39.38 90 SER A O 1
ATOM 754 N N . ILE A 1 91 ? -22.273 12.273 4.302 1.00 53.59 91 ILE A N 1
ATOM 755 C CA . ILE A 1 91 ? -21.099 11.634 4.903 1.00 53.59 91 ILE A CA 1
ATOM 756 C C . ILE A 1 91 ? -21.587 10.897 6.161 1.00 53.59 91 ILE A C 1
ATOM 758 O O . ILE A 1 91 ? -21.641 11.426 7.268 1.00 53.59 91 ILE A O 1
ATOM 762 N N . GLY A 1 92 ? -22.027 9.657 5.960 1.00 42.03 92 GLY A N 1
ATOM 763 C CA . GLY A 1 92 ? -22.372 8.718 7.016 1.00 42.03 92 GLY A CA 1
ATOM 764 C C . GLY A 1 92 ? -21.098 8.124 7.597 1.00 42.03 92 GLY A C 1
ATOM 765 O O . GLY A 1 92 ? -20.581 7.135 7.091 1.00 42.03 92 GLY A O 1
ATOM 766 N N . THR A 1 93 ? -20.574 8.801 8.614 1.00 39.44 93 THR A N 1
ATOM 767 C CA . THR A 1 93 ? -19.779 8.287 9.740 1.00 39.44 93 THR A CA 1
ATOM 768 C C . THR A 1 93 ? -19.225 6.861 9.602 1.00 39.44 93 THR A C 1
ATOM 770 O O . THR A 1 93 ? -19.970 5.882 9.582 1.00 39.44 93 THR A O 1
ATOM 773 N N . SER A 1 94 ? -17.896 6.771 9.619 1.00 51.41 94 SER A N 1
ATOM 774 C CA . SER A 1 94 ? -17.044 5.585 9.744 1.00 51.41 94 SER A CA 1
ATOM 775 C C . SER A 1 94 ? -17.613 4.434 10.594 1.00 51.41 94 SER A C 1
ATOM 777 O O . SER A 1 94 ? -17.279 4.249 11.761 1.00 51.41 94 SER A O 1
ATOM 779 N N . GLY A 1 95 ? -18.408 3.580 9.962 1.00 43.41 95 GLY A N 1
ATOM 780 C CA . GLY A 1 95 ? -18.594 2.188 10.337 1.00 43.41 95 GLY A CA 1
ATOM 781 C C . GLY A 1 95 ? -18.037 1.360 9.195 1.00 43.41 95 GLY A C 1
ATOM 782 O O . GLY A 1 95 ? -18.565 1.403 8.091 1.00 43.41 95 GLY A O 1
ATOM 783 N N . THR A 1 96 ? -16.952 0.633 9.432 1.00 50.38 96 THR A N 1
ATOM 784 C CA . THR A 1 96 ? -16.232 -0.189 8.446 1.00 50.38 96 THR A CA 1
ATOM 785 C C . THR A 1 96 ? -17.019 -1.446 8.039 1.00 50.38 96 THR A C 1
ATOM 787 O O . THR A 1 96 ? -16.473 -2.545 7.959 1.00 50.38 96 THR A O 1
ATOM 790 N N . VAL A 1 97 ? -18.321 -1.304 7.804 1.00 49.00 97 VAL A N 1
ATOM 791 C CA . VAL A 1 97 ? -19.234 -2.331 7.301 1.00 49.00 97 VAL A CA 1
ATOM 792 C C . VAL A 1 97 ? -19.323 -2.142 5.789 1.00 49.00 97 VAL A C 1
ATOM 794 O O . VAL A 1 97 ? -20.330 -1.709 5.246 1.00 49.00 97 VAL A O 1
ATOM 797 N N . GLY A 1 98 ? -18.202 -2.362 5.110 1.00 56.19 98 GLY A N 1
ATOM 798 C CA . GLY A 1 98 ? -18.062 -1.971 3.712 1.00 56.19 98 GLY A CA 1
ATOM 799 C C . GLY A 1 98 ? -17.041 -2.789 2.945 1.00 56.19 98 GLY A C 1
ATOM 800 O O . GLY A 1 98 ? -16.367 -2.237 2.095 1.00 56.19 98 GLY A O 1
ATOM 801 N N . LEU A 1 99 ? -16.893 -4.080 3.244 1.00 48.38 99 LEU A N 1
ATOM 802 C CA . LEU A 1 99 ? -16.293 -5.049 2.325 1.00 48.38 99 LEU A CA 1
ATOM 803 C C . LEU A 1 99 ? -16.910 -6.417 2.611 1.00 48.38 99 LEU A C 1
ATOM 805 O O . LEU A 1 99 ? -16.820 -6.932 3.723 1.00 48.38 99 LEU A O 1
ATOM 809 N N . GLY A 1 100 ? -17.596 -6.949 1.602 1.00 48.28 100 GLY A N 1
ATOM 810 C CA . GLY A 1 100 ? -18.513 -8.074 1.701 1.00 48.28 100 GLY A CA 1
ATOM 811 C C . GLY A 1 100 ? -17.975 -9.261 2.493 1.00 48.28 100 GLY A C 1
ATOM 812 O O . GLY A 1 100 ? -17.062 -9.968 2.064 1.00 48.28 100 GLY A O 1
ATOM 813 N N . VAL A 1 101 ? -18.651 -9.547 3.604 1.00 49.00 101 VAL A N 1
ATOM 814 C CA . VAL A 1 101 ? -18.816 -10.923 4.065 1.00 49.00 101 VAL A CA 1
ATOM 815 C C . VAL A 1 101 ? -19.715 -11.587 3.025 1.00 49.00 101 VAL A C 1
ATOM 817 O O . VAL A 1 101 ? -20.938 -11.550 3.115 1.00 49.00 101 VAL A O 1
ATOM 820 N N . GLY A 1 102 ? -19.095 -12.098 1.961 1.00 46.56 102 GLY A N 1
ATOM 821 C CA . GLY A 1 102 ? -19.774 -12.924 0.978 1.00 46.56 102 GLY A CA 1
ATOM 822 C C . GLY A 1 102 ? -20.311 -14.157 1.690 1.00 46.56 102 GLY A C 1
ATOM 823 O O . GLY A 1 102 ? -19.544 -15.023 2.108 1.00 46.56 102 GLY A O 1
ATOM 824 N N . ALA A 1 103 ? -21.630 -14.213 1.838 1.00 51.41 103 ALA A N 1
ATOM 825 C CA . ALA A 1 103 ? -22.399 -15.318 2.395 1.00 51.41 103 ALA A CA 1
ATOM 826 C C . ALA A 1 103 ? -22.409 -16.553 1.472 1.00 51.41 103 ALA A C 1
ATOM 828 O O . ALA A 1 103 ? -23.445 -17.163 1.233 1.00 51.41 103 ALA A O 1
ATOM 829 N N . GLY A 1 104 ? -21.255 -16.936 0.934 1.00 50.25 104 GLY A N 1
ATOM 830 C CA . GLY A 1 104 ? -21.156 -18.099 0.070 1.00 50.25 104 GLY A CA 1
ATOM 831 C C . GLY A 1 104 ? -19.715 -18.434 -0.219 1.00 50.25 104 GLY A C 1
ATOM 832 O O . GLY A 1 104 ? -19.204 -17.908 -1.189 1.00 50.25 104 GLY A O 1
ATOM 833 N N . GLY A 1 105 ? -19.092 -19.259 0.637 1.00 63.88 105 GLY A N 1
ATOM 834 C CA . GLY A 1 105 ? -17.944 -20.165 0.401 1.00 63.88 105 GLY A CA 1
ATOM 835 C C . GLY A 1 105 ? -16.680 -19.687 -0.338 1.00 63.88 105 GLY A C 1
ATOM 836 O O . GLY A 1 105 ? -15.683 -20.402 -0.356 1.00 63.88 105 GLY A O 1
ATOM 837 N N . GLN A 1 106 ? -16.693 -18.510 -0.944 1.00 74.56 106 GLN A N 1
ATOM 838 C CA . GLN A 1 106 ? -15.686 -17.956 -1.825 1.00 74.56 106 GLN A CA 1
ATOM 839 C C . GLN A 1 106 ? -14.714 -17.150 -0.967 1.00 74.56 106 GLN A C 1
ATOM 841 O O . GLN A 1 106 ? -15.109 -16.377 -0.092 1.00 74.56 106 GLN A O 1
ATOM 846 N N . MET A 1 107 ? -13.419 -17.345 -1.202 1.00 82.75 107 MET A N 1
ATOM 847 C CA . MET A 1 107 ? -12.373 -16.632 -0.472 1.00 82.75 107 MET A CA 1
ATOM 848 C C . MET A 1 107 ? -12.501 -15.116 -0.697 1.00 82.75 107 MET A C 1
ATOM 850 O O . MET A 1 107 ? -12.684 -14.663 -1.832 1.00 82.75 107 MET A O 1
ATOM 854 N N . THR A 1 108 ? -12.355 -14.315 0.366 1.00 90.31 108 THR A N 1
ATOM 855 C CA . THR A 1 108 ? -12.340 -12.845 0.243 1.00 90.31 108 THR A CA 1
ATOM 856 C C . THR A 1 108 ? -11.213 -12.400 -0.698 1.00 90.31 108 THR A C 1
ATOM 858 O O . THR A 1 108 ? -10.233 -13.120 -0.894 1.00 90.31 108 THR A O 1
ATOM 861 N N . ALA A 1 109 ? -11.322 -11.216 -1.311 1.00 91.31 109 ALA A N 1
ATOM 862 C CA . ALA A 1 109 ? -10.277 -10.709 -2.212 1.00 91.31 109 ALA A CA 1
ATOM 863 C C . ALA A 1 109 ? -8.890 -10.693 -1.538 1.00 91.31 109 ALA A C 1
ATOM 865 O O . ALA A 1 109 ? -7.918 -11.176 -2.116 1.00 91.31 109 ALA A O 1
ATOM 866 N N . ALA A 1 110 ? -8.830 -10.251 -0.278 1.00 90.00 110 ALA A N 1
ATOM 867 C CA . ALA A 1 110 ? -7.615 -10.290 0.529 1.00 90.00 110 ALA A CA 1
ATOM 868 C C . ALA A 1 110 ? -7.126 -11.726 0.772 1.00 90.00 110 ALA A C 1
ATOM 870 O O . ALA A 1 110 ? -5.946 -12.011 0.593 1.00 90.00 110 ALA A O 1
ATOM 871 N N . GLN A 1 111 ? -8.027 -12.657 1.110 1.00 91.56 111 GLN A N 1
ATOM 872 C CA . GLN A 1 111 ? -7.671 -14.063 1.308 1.00 91.56 111 GLN A CA 1
ATOM 873 C C . GLN A 1 111 ? -7.084 -14.697 0.038 1.00 91.56 111 GLN A C 1
ATOM 875 O O . GLN A 1 111 ? -6.107 -15.435 0.128 1.00 91.56 111 GLN A O 1
ATOM 880 N N . ARG A 1 112 ? -7.625 -14.370 -1.143 1.00 93.56 112 ARG A N 1
ATOM 881 C CA . ARG A 1 112 ? -7.081 -14.818 -2.436 1.00 93.56 112 ARG A CA 1
ATOM 882 C C . ARG A 1 112 ? -5.674 -14.277 -2.683 1.00 93.56 112 ARG A C 1
ATOM 884 O O . ARG A 1 112 ? -4.806 -15.030 -3.114 1.00 93.56 112 ARG A O 1
ATOM 891 N N . MET A 1 113 ? -5.433 -13.000 -2.385 1.00 93.94 113 MET A N 1
ATOM 892 C CA . MET A 1 113 ? -4.098 -12.404 -2.508 1.00 93.94 113 MET A CA 1
ATOM 893 C C . MET A 1 113 ? -3.095 -13.031 -1.529 1.00 93.94 113 MET A C 1
ATOM 895 O O . MET A 1 113 ? -1.981 -13.346 -1.932 1.00 93.94 113 MET A O 1
ATOM 899 N N . MET A 1 114 ? -3.493 -13.281 -0.277 1.00 92.50 114 MET A N 1
ATOM 900 C CA . MET A 1 114 ? -2.644 -13.948 0.720 1.00 92.50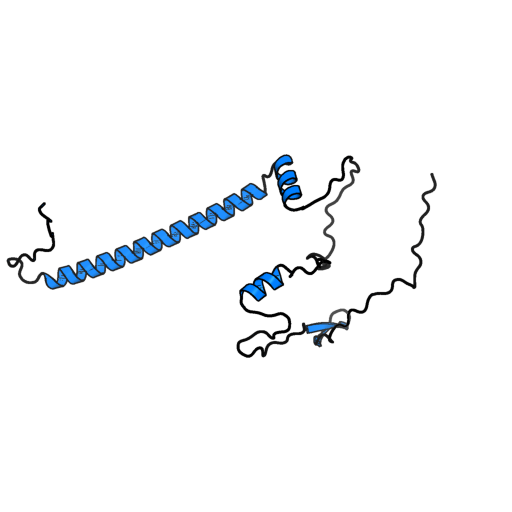 114 MET A CA 1
ATOM 901 C C . MET A 1 114 ? -2.303 -15.383 0.303 1.00 92.50 114 MET A C 1
ATOM 903 O O . MET A 1 114 ? -1.135 -15.767 0.321 1.00 92.50 114 MET A O 1
ATOM 907 N N . ALA A 1 115 ? -3.297 -16.151 -0.150 1.00 92.94 115 ALA A N 1
ATOM 908 C CA . ALA A 1 115 ? -3.089 -17.512 -0.639 1.00 92.94 115 ALA A CA 1
ATOM 909 C C . ALA A 1 115 ? -2.171 -17.571 -1.861 1.00 92.94 115 ALA A C 1
ATOM 911 O O . ALA A 1 115 ? -1.314 -18.449 -1.948 1.00 92.94 115 ALA A O 1
ATOM 912 N N . LYS A 1 116 ? -2.281 -16.593 -2.767 1.00 95.56 116 LYS A N 1
ATOM 913 C CA . LYS A 1 116 ? -1.367 -16.454 -3.906 1.00 95.56 116 LYS A CA 1
ATOM 914 C C . LYS A 1 116 ? 0.089 -16.251 -3.470 1.00 95.56 116 LYS A C 1
ATOM 916 O O . LYS A 1 116 ? 0.990 -16.690 -4.174 1.00 95.56 116 LYS A O 1
ATOM 921 N N . MET A 1 117 ? 0.311 -15.631 -2.313 1.00 93.81 117 MET A N 1
ATOM 922 C CA . MET A 1 117 ? 1.636 -15.446 -1.710 1.00 93.81 117 MET A CA 1
ATOM 923 C C . MET A 1 117 ? 2.050 -16.603 -0.783 1.00 93.81 117 MET A C 1
ATOM 925 O O . MET A 1 117 ? 3.027 -16.483 -0.049 1.00 93.81 117 MET A O 1
ATOM 929 N N . GLY A 1 118 ? 1.326 -17.727 -0.805 1.00 92.94 118 GLY A N 1
ATOM 930 C CA . GLY A 1 118 ? 1.672 -18.943 -0.066 1.00 92.94 118 GLY A CA 1
ATOM 931 C C . GLY A 1 118 ? 1.075 -19.049 1.337 1.00 92.94 118 GLY A C 1
ATOM 932 O O . GLY A 1 118 ? 1.323 -20.041 2.017 1.00 92.94 118 GLY A O 1
ATOM 933 N N . TRP A 1 119 ? 0.266 -18.082 1.777 1.00 94.19 119 TRP A N 1
ATOM 934 C CA . TRP A 1 119 ? -0.418 -18.168 3.069 1.00 94.19 119 TRP A CA 1
ATOM 935 C C . TRP A 1 119 ? -1.605 -19.139 3.020 1.00 94.19 119 TRP A C 1
ATOM 937 O O . TRP A 1 119 ? -2.439 -19.073 2.117 1.00 94.19 119 TRP A O 1
ATOM 947 N N . LYS A 1 120 ? -1.748 -20.013 4.019 1.00 91.62 120 LYS A N 1
ATOM 948 C CA . LYS A 1 120 ? -2.892 -20.931 4.127 1.00 91.62 120 LYS A CA 1
ATOM 949 C C . LYS A 1 120 ? -3.836 -20.509 5.249 1.00 91.62 120 LYS A C 1
ATOM 951 O O . LYS A 1 120 ? -3.425 -19.962 6.268 1.00 91.62 120 LYS A O 1
ATOM 956 N N . LYS A 1 121 ? -5.131 -20.804 5.087 1.00 88.69 121 LYS A N 1
ATOM 957 C CA . LYS A 1 121 ? -6.137 -20.529 6.123 1.00 88.69 121 LYS A CA 1
ATOM 958 C C . LYS A 1 121 ? -5.763 -21.261 7.415 1.00 88.69 121 LYS A C 1
ATOM 960 O O . LYS A 1 121 ? -5.664 -22.481 7.413 1.00 88.69 121 LYS A O 1
ATOM 965 N N . GLY A 1 122 ? -5.607 -20.505 8.500 1.00 87.81 122 GLY A N 1
ATOM 966 C CA . GLY A 1 122 ? -5.221 -21.031 9.814 1.00 87.81 122 GLY A CA 1
ATOM 967 C C . GLY A 1 122 ? -3.711 -21.068 10.071 1.00 87.81 122 GLY A C 1
ATOM 968 O O . GLY A 1 122 ? -3.318 -21.357 11.193 1.00 87.81 122 GLY A O 1
ATOM 969 N N . GLN A 1 123 ? -2.881 -20.737 9.079 1.00 91.31 123 GLN A N 1
ATOM 970 C CA . GLN A 1 123 ? -1.428 -20.667 9.216 1.00 91.31 123 GLN A CA 1
ATOM 971 C C . GLN A 1 123 ? -1.006 -19.296 9.760 1.00 91.31 123 GLN A C 1
ATOM 973 O O . GLN A 1 123 ? -1.524 -18.258 9.324 1.00 91.31 123 GLN A O 1
ATOM 978 N N . GLY A 1 124 ? -0.065 -19.281 10.704 1.00 91.88 124 GLY A N 1
ATOM 979 C CA . GLY A 1 124 ? 0.571 -18.048 11.164 1.00 91.88 124 GLY A CA 1
ATOM 980 C C . GLY A 1 124 ? 1.432 -17.429 10.063 1.00 91.88 124 GLY A C 1
ATOM 981 O O . GLY A 1 124 ? 1.903 -18.111 9.155 1.00 91.88 124 GLY A O 1
ATOM 982 N N . LEU A 1 125 ? 1.631 -16.114 10.111 1.00 91.88 125 LEU A N 1
ATOM 983 C CA . LEU A 1 125 ? 2.517 -15.429 9.165 1.00 91.88 125 LEU A CA 1
ATOM 984 C C . LEU A 1 125 ? 3.991 -15.586 9.576 1.00 91.88 125 LEU A C 1
ATOM 986 O O . LEU A 1 125 ? 4.305 -15.700 10.757 1.00 91.88 125 LEU A O 1
ATOM 990 N N . GLY A 1 126 ? 4.903 -15.533 8.603 1.00 91.62 126 GLY A N 1
ATOM 991 C CA . GLY A 1 126 ? 6.351 -15.626 8.826 1.00 91.62 126 GLY A CA 1
ATOM 992 C C . GLY A 1 126 ? 6.952 -16.971 8.410 1.00 91.62 126 GLY A C 1
ATOM 993 O O . GLY A 1 126 ? 6.242 -17.919 8.093 1.00 91.62 126 GLY A O 1
ATOM 994 N N . LYS A 1 127 ? 8.289 -17.046 8.377 1.00 93.50 127 LYS A N 1
ATOM 995 C CA . LYS A 1 127 ? 9.040 -18.215 7.876 1.00 93.50 127 LYS A CA 1
ATOM 996 C C . LYS A 1 127 ? 8.730 -19.509 8.638 1.00 93.50 127 LYS A C 1
ATOM 998 O O . LYS A 1 127 ? 8.757 -20.576 8.038 1.00 93.50 127 LYS A O 1
ATOM 1003 N N . GLN A 1 128 ? 8.488 -19.402 9.942 1.00 92.88 128 GLN A N 1
ATOM 1004 C CA . GLN A 1 128 ? 8.165 -20.524 10.826 1.00 92.88 128 GLN A CA 1
ATOM 1005 C C . GLN A 1 128 ? 6.717 -20.443 11.322 1.00 92.88 128 GLN A C 1
ATOM 1007 O O . GLN A 1 128 ? 6.391 -21.040 12.338 1.00 92.88 128 GLN A O 1
ATOM 1012 N N . GLU A 1 129 ? 5.863 -19.666 10.643 1.00 91.06 129 GLU A N 1
ATOM 1013 C CA . GLU A 1 129 ? 4.457 -19.488 11.028 1.00 91.06 129 GLU A CA 1
ATOM 1014 C C . GLU A 1 129 ? 4.280 -18.912 12.444 1.00 91.06 129 GLU A C 1
ATOM 1016 O O . GLU A 1 129 ? 3.252 -19.096 13.088 1.00 91.06 129 GLU A O 1
ATOM 1021 N N . GLN A 1 130 ? 5.286 -18.187 12.935 1.00 93.81 130 GLN A N 1
ATOM 1022 C CA . GLN A 1 130 ? 5.343 -17.667 14.300 1.00 93.81 130 GLN A CA 1
ATOM 1023 C C . GLN A 1 130 ? 4.384 -16.491 14.556 1.00 93.81 130 GLN A C 1
ATOM 1025 O O . GLN A 1 130 ? 4.240 -16.024 15.685 1.00 93.81 130 GLN A O 1
ATOM 1030 N N . GLY A 1 131 ? 3.789 -15.945 13.497 1.00 93.44 131 GLY A N 1
ATOM 1031 C CA . GLY A 1 131 ? 2.864 -14.825 13.561 1.00 93.44 131 GLY A CA 1
ATOM 1032 C C . GLY A 1 131 ? 1.514 -15.217 14.155 1.00 93.44 131 GLY A C 1
ATOM 1033 O O . GLY A 1 131 ? 1.009 -16.316 13.940 1.00 93.44 131 GLY A O 1
ATOM 1034 N N . ILE A 1 132 ? 0.896 -14.270 14.860 1.00 91.56 132 ILE A N 1
ATOM 1035 C CA . ILE A 1 132 ? -0.406 -14.462 15.503 1.00 91.56 132 ILE A CA 1
ATOM 1036 C C . ILE A 1 132 ? -1.478 -14.714 14.431 1.00 91.56 132 ILE A C 1
ATOM 1038 O O . ILE A 1 132 ? -1.649 -13.922 13.504 1.00 91.56 132 ILE A O 1
ATOM 1042 N N . THR A 1 133 ? -2.213 -15.816 14.567 1.00 91.44 133 THR A N 1
ATOM 1043 C CA . THR A 1 133 ? -3.305 -16.201 13.655 1.00 91.44 133 THR A CA 1
ATOM 1044 C C . THR A 1 133 ? -4.614 -15.478 13.964 1.00 91.44 133 THR A C 1
ATOM 1046 O O . THR A 1 133 ? -5.458 -15.302 13.085 1.00 91.44 133 THR A O 1
ATOM 1049 N N . THR A 1 134 ? -4.792 -15.047 15.213 1.00 90.50 134 THR A N 1
ATOM 1050 C CA . THR A 1 134 ? -5.967 -14.324 15.694 1.00 90.50 134 THR A CA 1
ATOM 1051 C C . THR A 1 134 ? -5.701 -12.815 15.767 1.00 90.50 134 THR A C 1
ATOM 1053 O O . THR A 1 134 ? -4.634 -12.379 16.195 1.00 90.50 134 THR A O 1
ATOM 1056 N N . PRO A 1 135 ? -6.654 -11.967 15.350 1.00 90.00 135 PRO A N 1
ATOM 1057 C CA . PRO A 1 135 ? -6.468 -10.523 15.413 1.00 90.00 135 PRO A CA 1
ATOM 1058 C C . PRO A 1 135 ? -6.480 -10.017 16.861 1.00 90.00 135 PRO A C 1
ATOM 1060 O O . PRO A 1 135 ? -7.152 -10.572 17.733 1.00 90.00 135 PRO A O 1
ATOM 1063 N N . LEU A 1 136 ? -5.797 -8.900 17.106 1.00 92.62 136 LEU A N 1
ATOM 1064 C CA . LEU A 1 136 ? -5.926 -8.162 18.360 1.00 92.62 136 LEU A CA 1
ATOM 1065 C C . LEU A 1 136 ? -7.176 -7.276 18.324 1.00 92.62 136 LEU A C 1
ATOM 1067 O O . LEU A 1 136 ? -7.533 -6.709 17.291 1.00 92.62 136 LEU A O 1
ATOM 1071 N N . MET A 1 137 ? -7.848 -7.146 19.462 1.00 89.69 137 MET A N 1
ATOM 1072 C CA . MET A 1 137 ? -9.046 -6.332 19.634 1.00 89.69 137 MET A CA 1
ATOM 1073 C C . MET A 1 137 ? -8.807 -5.251 20.683 1.00 89.69 137 MET A C 1
ATOM 1075 O O . MET A 1 137 ? -8.367 -5.520 21.797 1.00 89.69 137 MET A O 1
ATOM 1079 N N . ALA A 1 138 ? -9.153 -4.009 20.357 1.00 92.25 138 ALA A N 1
ATOM 1080 C CA . ALA A 1 138 ? -9.148 -2.934 21.338 1.00 92.25 138 ALA A CA 1
ATOM 1081 C C . ALA A 1 138 ? -10.388 -3.041 22.243 1.00 92.25 138 ALA A C 1
ATOM 1083 O O . ALA A 1 138 ? -11.523 -2.911 21.781 1.00 92.25 138 ALA A O 1
ATOM 1084 N N . LYS A 1 139 ? -10.180 -3.250 23.545 1.00 90.50 139 LYS A N 1
ATOM 1085 C CA . LYS A 1 139 ? -11.218 -3.147 24.572 1.00 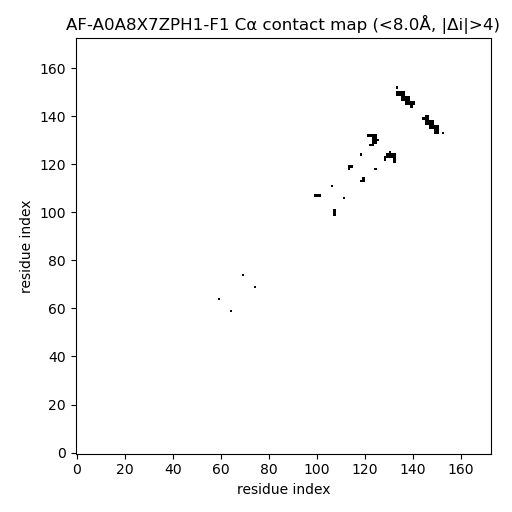90.50 139 LYS A CA 1
ATOM 1086 C C . LYS A 1 139 ? -11.269 -1.704 25.064 1.00 90.50 139 LYS A C 1
ATOM 1088 O O . LYS A 1 139 ? -10.327 -1.209 25.682 1.00 90.50 139 LYS A O 1
ATOM 1093 N N . LYS A 1 140 ? -12.372 -1.012 24.778 1.00 93.00 140 LYS A N 1
ATOM 1094 C CA . LYS A 1 140 ? -12.604 0.345 25.282 1.00 93.00 140 LYS A CA 1
ATOM 1095 C C . LYS A 1 140 ? -12.769 0.290 26.802 1.00 93.00 140 LYS A C 1
ATOM 1097 O O . LYS A 1 140 ? -13.687 -0.364 27.288 1.00 93.00 140 LYS A O 1
ATOM 1102 N N . THR A 1 141 ? -11.893 0.977 27.529 1.00 89.44 141 THR A N 1
ATOM 1103 C CA . THR A 1 141 ? -11.924 1.026 29.000 1.00 89.44 141 THR A CA 1
ATOM 1104 C C . THR A 1 141 ? -12.536 2.336 29.492 1.00 89.44 141 THR A C 1
ATOM 1106 O O . THR A 1 141 ? -13.259 2.343 30.480 1.00 89.44 141 THR A O 1
ATOM 1109 N N . ASN A 1 142 ? -12.295 3.450 28.792 1.00 90.50 142 ASN A N 1
ATOM 1110 C CA . ASN A 1 142 ? -12.855 4.762 29.128 1.00 90.50 142 ASN A CA 1
ATOM 1111 C C . ASN A 1 142 ? -13.265 5.522 27.846 1.00 90.50 142 ASN A C 1
ATOM 1113 O O . ASN A 1 142 ? -13.097 5.034 26.728 1.00 90.50 142 ASN A O 1
ATOM 1117 N N . ARG A 1 143 ? -13.805 6.740 27.970 1.00 88.69 143 ARG A N 1
ATOM 1118 C CA . ARG A 1 143 ? -14.259 7.573 26.845 1.00 88.69 143 ARG A CA 1
ATOM 1119 C C . ARG A 1 143 ? -13.146 7.882 25.838 1.00 88.69 143 ARG A C 1
ATOM 1121 O O . ARG A 1 143 ? -13.444 7.972 24.652 1.00 88.69 143 ARG A O 1
ATOM 1128 N N . ARG A 1 144 ? -11.900 8.030 26.305 1.00 92.69 144 ARG A N 1
ATOM 1129 C CA . ARG A 1 144 ? -10.722 8.393 25.489 1.00 92.69 144 ARG A CA 1
ATOM 1130 C C . ARG A 1 144 ? -9.579 7.368 25.520 1.00 92.69 144 ARG A C 1
ATOM 1132 O O . ARG A 1 144 ? -8.538 7.630 24.937 1.00 92.69 144 ARG A O 1
ATOM 1139 N N . VAL A 1 145 ? -9.742 6.234 26.206 1.00 92.19 145 VAL A N 1
ATOM 1140 C CA . VAL A 1 145 ? -8.658 5.256 26.426 1.00 92.19 145 VAL A CA 1
ATOM 1141 C C . VAL A 1 145 ? -9.172 3.834 26.200 1.00 92.19 145 VAL A C 1
ATOM 1143 O O . VAL A 1 145 ? -10.321 3.518 26.529 1.00 92.19 145 VAL A O 1
ATOM 1146 N N . GLY A 1 146 ? -8.317 2.961 25.672 1.00 92.69 146 GLY A N 1
ATOM 1147 C CA . GLY A 1 146 ? -8.581 1.533 25.512 1.00 92.69 146 GLY A CA 1
ATOM 1148 C C . GLY A 1 146 ? -7.321 0.697 25.716 1.00 92.69 146 GLY A C 1
ATOM 1149 O O . GLY A 1 146 ? -6.210 1.211 25.632 1.00 92.69 146 GLY A O 1
ATOM 1150 N N . VAL A 1 147 ? -7.516 -0.590 25.993 1.00 94.06 147 VAL A N 1
ATOM 1151 C CA . VAL A 1 147 ? -6.452 -1.590 26.145 1.00 94.06 147 VAL A CA 1
ATOM 1152 C C . VAL A 1 147 ? -6.560 -2.582 24.992 1.00 94.06 147 VAL A C 1
ATOM 1154 O O . VAL A 1 147 ? -7.657 -3.032 24.664 1.00 94.06 147 VAL A O 1
ATOM 1157 N N . ILE A 1 148 ? -5.438 -2.917 24.358 1.00 93.00 148 ILE A N 1
ATOM 1158 C CA . ILE A 1 148 ? -5.395 -3.921 23.290 1.00 93.00 148 ILE A CA 1
ATOM 1159 C C . ILE A 1 148 ? -5.338 -5.304 23.941 1.00 93.00 148 ILE A C 1
ATOM 1161 O O . ILE A 1 148 ? -4.480 -5.567 24.776 1.00 93.00 148 ILE A O 1
ATOM 1165 N N . VAL A 1 149 ? -6.272 -6.173 23.574 1.00 91.56 149 VAL A N 1
ATOM 1166 C CA . VAL A 1 149 ? -6.415 -7.530 24.109 1.00 91.56 149 VAL A CA 1
ATOM 1167 C C . VAL A 1 149 ? -6.473 -8.504 22.936 1.00 91.56 149 VAL A C 1
ATOM 1169 O O . VAL A 1 149 ? -7.021 -8.174 21.886 1.00 91.56 149 VAL A O 1
ATOM 1172 N N . ASN A 1 150 ? -5.942 -9.715 23.082 1.00 91.00 150 ASN A N 1
ATOM 1173 C CA . ASN A 1 150 ? -6.126 -10.748 22.063 1.00 91.00 150 ASN A CA 1
ATOM 1174 C C . ASN A 1 150 ? -7.617 -11.065 21.878 1.00 91.00 150 ASN A C 1
ATOM 1176 O O . ASN A 1 150 ? -8.368 -11.158 22.854 1.00 91.00 150 ASN A O 1
ATOM 1180 N N . ALA A 1 151 ? -8.058 -11.242 20.629 1.00 84.81 151 ALA A N 1
ATOM 1181 C CA . ALA A 1 151 ? -9.394 -11.762 20.383 1.00 84.81 151 ALA A CA 1
ATOM 1182 C C . ALA A 1 151 ? -9.493 -13.184 20.947 1.00 84.81 151 ALA A C 1
ATOM 1184 O O . ALA A 1 151 ? -8.671 -14.040 20.622 1.00 84.81 151 ALA A O 1
ATOM 1185 N N . SER A 1 152 ? -10.524 -13.454 21.749 1.00 73.00 152 SER A N 1
ATOM 1186 C CA . SER A 1 152 ? -10.922 -14.834 22.009 1.00 73.00 152 SER A CA 1
ATOM 1187 C C . SER A 1 152 ? -11.395 -15.467 20.700 1.00 73.00 152 SER A C 1
ATOM 1189 O O . SER A 1 152 ? -12.002 -14.792 19.862 1.00 73.00 152 SER A O 1
ATOM 1191 N N . GLU A 1 153 ? -11.100 -16.752 20.499 1.00 65.12 153 GLU A N 1
ATOM 1192 C CA . GLU A 1 153 ? -11.567 -17.508 19.337 1.00 65.12 153 GLU A CA 1
ATOM 1193 C C . GLU A 1 153 ? -13.088 -17.352 19.214 1.00 65.12 153 GLU A C 1
ATOM 1195 O O . GLU A 1 153 ? -13.866 -17.843 20.038 1.00 65.12 153 GLU A O 1
ATOM 1200 N N . LYS A 1 154 ? -13.533 -16.581 18.216 1.00 58.34 154 LYS A N 1
ATOM 1201 C CA . LYS A 1 154 ? -14.952 -16.288 18.036 1.00 58.34 154 LYS A CA 1
ATOM 1202 C C . LYS A 1 154 ? -15.652 -17.553 17.545 1.00 58.34 154 LYS A C 1
ATOM 1204 O O . LYS A 1 154 ? -15.770 -17.772 16.343 1.00 58.34 154 LYS A O 1
ATOM 1209 N N . LYS A 1 155 ? -16.231 -18.328 18.470 1.00 52.31 155 LYS A N 1
ATOM 1210 C CA . LYS A 1 155 ? -17.504 -18.999 18.180 1.00 52.31 155 LYS A CA 1
ATOM 1211 C C . LYS A 1 155 ? -18.470 -17.891 17.772 1.00 52.31 155 LYS A C 1
ATOM 1213 O O . LYS A 1 155 ? -18.689 -16.960 18.548 1.00 52.31 155 LYS A O 1
ATOM 1218 N N . VAL A 1 156 ? -18.964 -17.942 16.539 1.00 52.28 156 VAL A N 1
ATOM 1219 C CA . VAL A 1 156 ? -19.969 -17.017 16.005 1.00 52.28 156 VAL A CA 1
ATOM 1220 C C . VAL A 1 156 ? -21.180 -17.001 16.938 1.00 52.28 156 VAL A C 1
ATOM 1222 O O . VAL A 1 156 ? -22.061 -17.848 16.857 1.00 52.28 156 VAL A O 1
ATOM 1225 N N . LYS A 1 157 ? -21.206 -16.056 17.879 1.00 52.75 157 LYS A N 1
ATOM 1226 C CA . LYS A 1 157 ? -22.395 -15.760 18.671 1.00 52.75 157 LYS A CA 1
ATOM 1227 C C . LYS A 1 157 ? -23.313 -14.951 17.770 1.00 52.75 157 LYS A C 1
ATOM 1229 O O . LYS A 1 157 ? -23.095 -13.759 17.561 1.00 52.75 157 LYS A O 1
ATOM 1234 N N . SER A 1 158 ? -24.280 -15.648 17.183 1.00 52.50 158 SER A N 1
ATOM 1235 C CA . SER A 1 158 ? -25.443 -15.050 16.543 1.00 52.50 158 SER A CA 1
ATOM 1236 C C . SER A 1 158 ? -26.093 -14.080 17.525 1.00 52.50 158 SER A C 1
ATOM 1238 O O . SER A 1 158 ? -26.352 -14.426 18.678 1.00 52.50 158 SER A O 1
ATOM 1240 N N . VAL A 1 159 ? -26.327 -12.848 17.090 1.00 53.00 159 VAL A N 1
ATOM 1241 C CA . VAL A 1 159 ? -27.112 -11.892 17.869 1.00 53.00 159 VAL A CA 1
ATOM 1242 C C . VAL A 1 159 ? -28.578 -12.311 17.727 1.00 53.00 159 VAL A C 1
ATOM 1244 O O . VAL A 1 159 ? -29.146 -12.200 16.644 1.00 53.00 159 VAL A O 1
ATOM 1247 N N . ASN A 1 160 ? -29.179 -12.852 18.791 1.00 56.56 160 ASN A N 1
ATOM 1248 C CA . ASN A 1 160 ? -30.614 -13.141 18.835 1.00 56.56 160 ASN A CA 1
ATOM 1249 C C . ASN A 1 160 ? -31.387 -11.825 18.993 1.00 56.56 160 ASN A C 1
ATOM 1251 O O . ASN A 1 160 ? -31.342 -11.202 20.050 1.00 56.56 160 ASN A O 1
ATOM 1255 N N . PHE A 1 161 ? -32.154 -11.445 17.974 1.00 59.94 161 PHE A N 1
ATOM 1256 C CA . PHE A 1 161 ? -33.082 -10.306 18.004 1.00 59.94 161 PHE A CA 1
ATOM 1257 C C . PHE A 1 161 ? -34.403 -10.621 18.741 1.00 59.94 161 PHE A C 1
ATOM 1259 O O . PHE A 1 161 ? -35.416 -9.968 18.522 1.00 59.94 161 PHE A O 1
ATOM 1266 N N . ASN A 1 162 ? -34.421 -11.616 19.633 1.00 58.50 162 ASN A N 1
ATOM 1267 C CA . ASN A 1 162 ? -35.657 -12.187 20.186 1.00 58.50 162 ASN A CA 1
ATOM 1268 C C . ASN A 1 162 ? -36.242 -11.400 21.379 1.00 58.50 162 ASN A C 1
ATOM 1270 O O . ASN A 1 162 ? -36.993 -11.970 22.162 1.00 58.50 162 ASN A O 1
ATOM 1274 N N . GLY A 1 163 ? -35.882 -10.125 21.560 1.00 61.03 163 GLY A N 1
ATOM 1275 C CA . GLY A 1 163 ? -36.246 -9.359 22.763 1.00 61.03 163 GLY A CA 1
ATOM 1276 C C . GLY A 1 163 ? -37.040 -8.075 22.534 1.00 61.03 163 GLY A C 1
ATOM 1277 O O . GLY A 1 163 ? -37.671 -7.591 23.468 1.00 61.03 163 GLY A O 1
ATOM 1278 N N . THR A 1 164 ? -37.038 -7.515 21.325 1.00 63.41 164 THR A N 1
ATOM 1279 C CA . THR A 1 164 ? -37.724 -6.249 21.036 1.00 63.41 164 THR A CA 1
ATOM 1280 C C . THR A 1 164 ? -38.588 -6.403 19.790 1.00 63.41 164 THR A C 1
ATOM 1282 O O . THR A 1 164 ? -38.047 -6.503 18.686 1.00 63.41 164 THR A O 1
ATOM 1285 N N . PRO A 1 165 ? -39.928 -6.448 19.924 1.00 67.31 165 PRO A N 1
ATOM 1286 C CA . PRO A 1 165 ? -40.794 -6.446 18.756 1.00 67.31 165 PRO A CA 1
ATOM 1287 C C . PRO A 1 165 ? -40.593 -5.125 17.992 1.00 67.31 165 PRO A C 1
ATOM 1289 O O . PRO A 1 165 ? -40.574 -4.061 18.618 1.00 67.31 165 PRO A O 1
ATOM 1292 N N . PRO A 1 166 ? -40.423 -5.156 16.659 1.00 70.44 166 PRO A N 1
ATOM 1293 C CA . PRO A 1 166 ? -40.283 -3.940 15.874 1.00 70.44 166 PRO A CA 1
ATOM 1294 C C . PRO A 1 166 ? -41.579 -3.131 15.965 1.00 70.44 166 PRO A C 1
ATOM 1296 O O . PRO A 1 166 ? -42.661 -3.617 15.630 1.00 70.44 166 PRO A O 1
ATOM 1299 N N . THR A 1 167 ? -41.472 -1.892 16.439 1.00 72.00 167 THR A N 1
ATOM 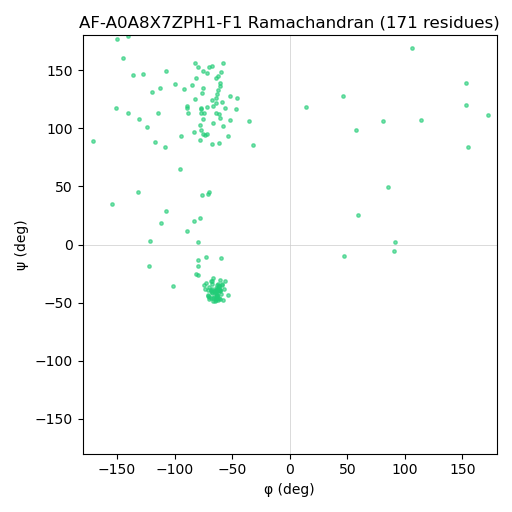1300 C CA . THR A 1 167 ? -42.597 -0.968 16.575 1.00 72.00 167 THR A CA 1
ATOM 1301 C C . THR A 1 167 ? -43.200 -0.704 15.195 1.00 72.00 167 THR A C 1
ATOM 1303 O O . THR A 1 167 ? -42.564 -0.110 14.324 1.00 72.00 167 THR A O 1
ATOM 1306 N N . ARG A 1 168 ? -44.428 -1.180 14.966 1.00 68.94 168 ARG A N 1
ATOM 1307 C CA . ARG A 1 168 ? -45.142 -1.007 13.696 1.00 68.94 168 ARG A CA 1
ATOM 1308 C C . ARG A 1 168 ? -45.707 0.412 13.627 1.00 68.94 168 ARG A C 1
ATOM 1310 O O . ARG A 1 168 ? -46.715 0.705 14.259 1.00 68.94 168 ARG A O 1
ATOM 1317 N N . VAL A 1 169 ? -45.065 1.286 12.859 1.00 68.12 169 VAL A N 1
ATOM 1318 C CA . VAL A 1 169 ? -45.587 2.629 12.571 1.00 68.12 169 VAL A CA 1
ATOM 1319 C C . VAL A 1 169 ? -46.701 2.500 11.527 1.00 68.12 169 VAL A C 1
ATOM 1321 O O . VAL A 1 169 ? -46.457 2.028 10.417 1.00 68.12 169 VAL A O 1
ATOM 1324 N N . LEU A 1 170 ? -47.932 2.866 11.887 1.00 70.38 170 LEU A N 1
ATOM 1325 C CA . LEU A 1 170 ? -49.067 2.912 10.962 1.00 70.38 170 LEU A CA 1
ATOM 1326 C C . LEU A 1 170 ? -49.129 4.303 10.319 1.00 70.38 170 LEU A C 1
ATOM 1328 O O . LEU A 1 170 ? -49.281 5.300 11.019 1.00 70.38 170 LEU A O 1
ATOM 1332 N N . LEU A 1 171 ? -49.012 4.368 8.991 1.00 71.38 171 LEU A N 1
ATOM 1333 C CA . LEU A 1 171 ? -49.347 5.567 8.223 1.00 71.38 171 LEU A CA 1
ATOM 1334 C C . LEU A 1 171 ? -50.872 5.655 8.110 1.00 71.38 171 LEU A C 1
ATOM 1336 O O . LEU A 1 171 ? -51.494 4.800 7.478 1.00 71.38 171 LEU A O 1
ATOM 1340 N N . LEU A 1 172 ? -51.460 6.669 8.744 1.00 64.75 172 LEU A N 1
ATOM 1341 C CA . LEU A 1 172 ? -52.860 7.035 8.553 1.00 64.75 172 LEU A CA 1
ATOM 1342 C C . LEU A 1 172 ? -52.982 7.762 7.205 1.00 64.75 172 LEU A C 1
ATOM 1344 O O . LEU A 1 172 ? -52.158 8.627 6.902 1.00 64.75 172 LEU A O 1
ATOM 1348 N N . ARG A 1 173 ? -53.944 7.337 6.385 1.00 65.62 173 ARG A N 1
ATOM 1349 C CA . ARG A 1 173 ? -54.208 7.875 5.047 1.00 65.62 173 ARG A CA 1
ATOM 1350 C C . ARG A 1 173 ? -55.162 9.057 5.104 1.00 65.62 173 ARG A C 1
ATOM 1352 O O . ARG A 1 173 ? -56.082 8.997 5.946 1.00 65.62 173 ARG A O 1
#

Solvent-accessible surface area (backbone atoms only — not comparable to full-atom values): 11688 Å² total; per-residue (Å²): 141,78,86,81,72,91,78,72,82,64,86,87,57,88,78,60,65,64,56,53,55,49,50,54,51,50,53,50,52,50,53,50,51,49,50,52,51,50,52,54,48,52,51,52,47,55,48,52,48,55,48,50,52,52,54,50,69,74,66,57,51,75,68,58,52,48,51,52,50,48,72,71,44,83,81,79,94,81,83,91,85,87,87,83,90,79,85,74,94,72,90,75,72,97,64,94,84,79,71,78,82,63,94,61,98,60,74,48,75,66,53,50,55,42,40,73,73,70,50,52,94,88,54,28,50,67,99,81,36,77,34,77,71,63,60,75,37,76,44,76,74,52,100,89,47,62,46,80,39,76,50,71,86,76,73,84,75,75,84,79,75,87,82,64,82,79,83,80,82,79,84,84,130

=== Feature glossary ===
Legend for the data blocks above and below:

— What the protein is —

The amino-acid sequence is the protein's primary structure: the linear order of residues from the N-terminus to the C-terminus, written in one-letter code. Ever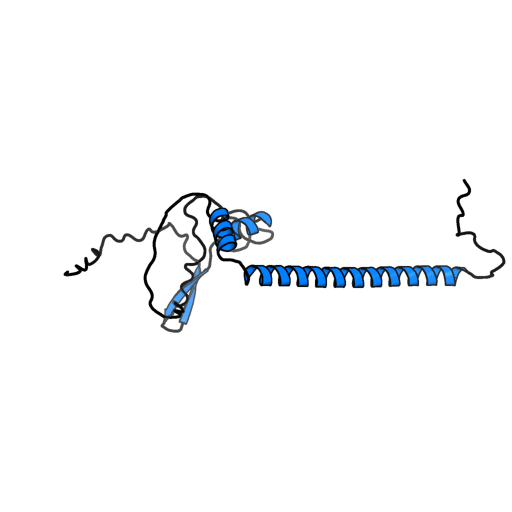ything else here — the 3D coordinates, the secondary structure, the domain annotations — is ultimately a consequence of this string.

Database cross-references. InterPro integrates a dozen domain/family signature databases into unified entries with residue-range hits. GO terms attach function/process/location labels with evidence codes. CATH codes position the fold in a four-level structural taxonomy. Organism is the NCBI-taxonomy species name.

— Where its atoms are —

The mmCIF block holds the 3D Cartesian coordinates of each backbone atom (N, Cα, C, O) in ångströms. mmCIF is the PDB's canonical archive format — a tagged-loop text representation of the atomic model.

The six renders are orthographic views along the three Cartesian axes in both directions. Representation (cartoon, sticks, or surface) and color scheme (sequence-rainbow or by-chain) vary across proteins so the training set covers all the common visualization conventions.

— Local backbone conformation —

Secondary structure is the local, repeating backbone conformation. DSSP classifies it into eight states by reading the hydrogen-bond network: three helix types (H, G, I), two β types (E, B), two non-regular types (T, S), and unstructured coil (-).

SS3 is a coarse helix/strand/coil call (letters a/b/c) made by the P-SEA algorithm from inter-Cα distances and dihedrals. It is less detailed than DSSP but needs only Cα positions.

Backbone dihedral angles. Every residue except chain termini has a φ (preceding-C → N → Cα → C) and a ψ (N → Cα → C → next-N). They are reported in degrees following the IUPAC sign convention. Secondary structure is essentially a statement about which (φ, ψ) basin each residue occupies.

— Global shape and packing —

The geometric summary reports three shape descriptors. Rg (radius of gyration) measures how spread out the Cα atoms are about their centre of mass; compact globular proteins have small Rg, elongated or unfolded ones large. Cα contacts (<8 Å, |i−j|>4) count long-range residue pairs in spatial proximity — high for tightly packed folds, near zero for rods or random coil. The bounding-box extents give the protein's footprint along x, y, z in Å.

Solvent accessibility: the surface area of each residue that a 1.4 Å water probe can touch, in Å². When only backbone atoms are present the absolute values are lower than full-atom SASA (side chains contribute most of the area) and are flagged as backbone-only.

Plot images: a contact map (which residues are close in 3D, as an N×N binary image), a Ramachandran scatter (backbone torsion angles, revealing secondary-structure composition at a glance), and — for AlphaFold structures — a PAE heatmap (pairwise prediction confidence).

— Structural neighborhood —

Foldseek's 3Di representation compresses backbone geometry into a per-residue letter drawn from a learned twenty-state alphabet. It captures the tertiary interaction pattern around each residue — which residues are packed against it in space, regardless of where they are in sequence.

Structural nearest neighbors (via Foldseek easy-search vs the PDB). Reported per hit: target PDB id, E-value, and alignment TM-score. A TM-score above ~0.5 is the conventional threshold for 'same fold'.

— Confidence and disorder —

pLDDT (predicted Local Distance Difference Test) is AlphaFold's per-residue confidence score, ranging from 0 to 100. Values above 90 indicate high confidence (typically well-packed cores); 70–90 is confident; 50–70 low confidence; below 50 usually means the region is disordered or the prediction is unreliable there. AlphaFold stores pLDDT in the mmCIF B-factor column.

For experimental (PDB) structures, the B-factor (temperature factor) quantifies the positional spread of each atom in the crystal — a combination of thermal vibration and static disorder — in units of Å². High B-factors mark flexible loops or poorly resolved regions; low B-factors mark the rigid, well-ordered core.

Predicted Aligned Error (PAE) is an AlphaFold confidence matrix: entry (i, j) is the expected error in the position of residue j, in ångströms, when the prediction is superimposed on the true structure at residue i. Low PAE within a block of residues means that block is internally rigid and well-predicted; high PAE between two blocks means their relative placement is uncertain even if each block individually is confident.